Protein AF-B7PF13-F1 (afdb_monomer)

Solvent-accessible surface area (backbone atoms only — not comparable to full-atom values): 12050 Å² total; per-residue (Å²): 142,82,82,80,79,79,80,79,63,76,70,72,62,72,74,61,64,77,83,75,78,66,79,76,91,74,59,71,47,65,42,56,76,41,82,76,77,83,53,62,91,85,47,94,62,72,66,83,80,55,78,70,48,75,42,70,41,86,71,46,58,56,82,79,50,85,76,71,68,37,54,31,30,25,66,41,72,40,78,64,75,47,45,55,68,37,78,47,76,34,54,49,67,54,44,44,65,70,24,38,71,76,59,41,25,44,66,66,42,74,70,49,49,56,50,44,57,59,52,54,68,76,51,76,78,75,81,66,90,66,66,57,83,73,74,82,72,82,66,81,83,73,85,80,76,84,70,93,68,61,84,88,73,62,86,74,69,59,95,43,83,83,49,44,63,58,47,46,71,75,40,63,93,66,63,78,83,85,78,83,133

Structure (mmCIF, N/CA/C/O backbone):
data_AF-B7PF13-F1
#
_entry.id   AF-B7PF13-F1
#
loop_
_atom_site.group_PDB
_atom_site.id
_atom_site.type_symbol
_atom_site.label_atom_id
_atom_site.label_alt_id
_atom_site.label_comp_id
_atom_site.label_asym_id
_atom_site.label_entity_id
_atom_site.label_seq_id
_atom_site.pdbx_PDB_ins_code
_atom_site.Cartn_x
_atom_site.Cartn_y
_atom_site.Cartn_z
_atom_site.occupancy
_atom_site.B_iso_or_equiv
_atom_site.auth_seq_id
_atom_site.auth_comp_id
_atom_site.auth_asym_id
_atom_site.auth_atom_id
_atom_site.pdbx_PDB_model_num
ATOM 1 N N . MET A 1 1 ? -18.534 53.360 -33.737 1.00 49.47 1 MET A N 1
ATOM 2 C CA . MET A 1 1 ? -17.646 52.195 -33.521 1.00 49.47 1 MET A CA 1
ATOM 3 C C . MET A 1 1 ? -18.261 51.322 -32.445 1.00 49.47 1 MET A C 1
ATOM 5 O O . MET A 1 1 ? -18.387 51.811 -31.339 1.00 49.47 1 MET A O 1
ATOM 9 N N . LEU A 1 2 ? -18.666 50.091 -32.763 1.00 46.78 2 LEU A N 1
ATOM 10 C CA . LEU A 1 2 ? -18.921 49.003 -31.805 1.00 46.78 2 LEU A CA 1
ATOM 11 C C . LEU A 1 2 ? -18.969 47.710 -32.631 1.00 46.78 2 LEU A C 1
ATOM 13 O O . LEU A 1 2 ? -19.921 47.467 -33.372 1.00 46.78 2 LEU A O 1
ATOM 17 N N . LYS A 1 3 ? -17.881 46.932 -32.597 1.00 48.12 3 LYS A N 1
ATOM 18 C CA . LYS A 1 3 ? -17.809 45.631 -33.274 1.00 48.12 3 LYS A CA 1
ATOM 19 C C . LYS A 1 3 ? -18.682 44.658 -32.480 1.00 48.12 3 LYS A C 1
ATOM 21 O O . LYS A 1 3 ? -18.445 44.464 -31.292 1.00 48.12 3 LYS A O 1
ATOM 26 N N . ARG A 1 4 ? -19.707 44.082 -33.118 1.00 49.56 4 ARG A N 1
ATOM 27 C CA . ARG A 1 4 ? -20.547 43.038 -32.512 1.00 49.56 4 ARG A CA 1
ATOM 28 C C . ARG A 1 4 ? -19.661 41.852 -32.137 1.00 49.56 4 ARG A C 1
ATOM 30 O O . ARG A 1 4 ? -19.039 41.255 -33.011 1.00 49.56 4 ARG A O 1
ATOM 37 N N . ALA A 1 5 ? -19.612 41.529 -30.848 1.00 60.72 5 ALA A N 1
ATOM 38 C CA . ALA A 1 5 ? -19.025 40.289 -30.369 1.00 60.72 5 ALA A CA 1
ATOM 39 C C . ALA A 1 5 ? -19.866 39.123 -30.904 1.00 60.72 5 ALA A C 1
ATOM 41 O O . ALA A 1 5 ? -21.051 38.999 -30.591 1.00 60.72 5 ALA A O 1
ATOM 42 N N . THR A 1 6 ? -19.269 38.300 -31.761 1.00 60.16 6 THR A N 1
ATOM 43 C CA . THR A 1 6 ? -19.837 37.021 -32.188 1.00 60.16 6 THR A CA 1
ATOM 44 C C . THR A 1 6 ? -20.046 36.150 -30.957 1.00 60.16 6 THR A C 1
ATOM 46 O O . THR A 1 6 ? -19.092 35.843 -30.244 1.00 60.16 6 THR A O 1
ATOM 49 N N . GLN A 1 7 ? -21.299 35.782 -30.693 1.00 62.22 7 GLN A N 1
ATOM 50 C CA . GLN A 1 7 ? -21.650 34.891 -29.596 1.00 62.22 7 GLN A CA 1
ATOM 51 C C . GLN A 1 7 ? -21.026 33.522 -29.871 1.00 62.22 7 GLN A C 1
ATOM 53 O O . GLN A 1 7 ? -21.411 32.830 -30.813 1.00 62.22 7 GLN A O 1
ATOM 58 N N . VAL A 1 8 ? -20.019 33.162 -29.077 1.00 57.91 8 VAL A N 1
ATOM 59 C CA . VAL A 1 8 ? -19.410 31.833 -29.107 1.00 57.91 8 VAL A CA 1
ATOM 60 C C . VAL A 1 8 ? -20.500 30.842 -28.714 1.00 57.91 8 VAL A C 1
ATOM 62 O O . VAL A 1 8 ? -21.006 30.866 -27.594 1.00 57.91 8 VAL A O 1
ATOM 65 N N . THR A 1 9 ? -20.920 30.011 -29.660 1.00 57.12 9 THR A N 1
ATOM 66 C CA . THR A 1 9 ? -21.976 29.023 -29.444 1.00 57.12 9 THR A CA 1
ATOM 67 C C . THR A 1 9 ? -21.558 28.025 -28.352 1.00 57.12 9 THR A C 1
ATOM 69 O O . THR A 1 9 ? -20.456 27.473 -28.441 1.00 57.12 9 THR A O 1
ATOM 72 N N . PRO A 1 10 ? -22.423 27.700 -27.369 1.00 55.03 10 PRO A N 1
ATOM 73 C CA . PRO A 1 10 ? -22.109 26.766 -26.276 1.00 55.03 10 PRO A CA 1
ATOM 74 C C . PRO A 1 10 ? -21.883 25.316 -26.746 1.00 55.03 10 PRO A C 1
ATOM 76 O O . PRO A 1 10 ? -21.463 24.459 -25.972 1.00 55.03 10 PRO A O 1
ATOM 79 N N . THR A 1 11 ? -22.139 25.020 -28.022 1.00 55.25 11 THR A N 1
ATOM 80 C CA . THR A 1 11 ? -21.924 23.711 -28.650 1.00 55.25 11 THR A CA 1
ATOM 81 C C . THR A 1 11 ? -20.447 23.354 -28.816 1.00 55.25 11 THR A C 1
ATOM 83 O O . THR A 1 11 ? -20.115 22.173 -28.755 1.00 55.25 11 THR A O 1
ATOM 86 N N . LEU A 1 12 ? -19.546 24.337 -28.936 1.00 53.84 12 LEU A N 1
ATOM 87 C CA . LEU A 1 12 ? -18.101 24.078 -29.033 1.00 53.84 12 LEU A CA 1
ATOM 88 C C . LEU A 1 12 ? -17.497 23.562 -27.715 1.00 53.84 12 LEU A C 1
ATOM 90 O O . LEU A 1 12 ? -16.447 22.927 -27.732 1.00 53.84 12 LEU A O 1
ATOM 94 N N . LEU A 1 13 ? -18.178 23.771 -26.583 1.00 54.81 13 LEU A N 1
ATOM 95 C CA . LEU A 1 13 ? -17.728 23.303 -25.269 1.00 54.81 13 LEU A CA 1
ATOM 96 C C . LEU A 1 13 ? -18.164 21.862 -24.947 1.00 54.81 13 LEU A C 1
ATOM 98 O O . LEU A 1 13 ? -17.625 21.270 -24.019 1.00 54.81 13 LEU A O 1
ATOM 102 N N . ARG A 1 14 ? -19.100 21.262 -25.704 1.00 52.31 14 ARG A N 1
ATOM 103 C CA . ARG A 1 14 ? -19.572 19.878 -25.461 1.00 52.31 14 ARG A CA 1
ATOM 104 C C . ARG A 1 14 ? -18.594 18.795 -25.925 1.00 52.31 14 ARG A C 1
ATOM 106 O O . ARG A 1 14 ? -18.622 17.698 -25.383 1.00 52.31 14 ARG A O 1
ATOM 113 N N . ASN A 1 15 ? -17.725 19.114 -26.884 1.00 54.19 15 ASN A N 1
ATOM 114 C CA . ASN A 1 15 ? -16.736 18.176 -27.430 1.00 54.19 15 ASN A CA 1
ATOM 115 C C . ASN A 1 15 ? -15.358 18.301 -26.767 1.00 54.19 15 ASN A C 1
ATOM 117 O O . ASN A 1 15 ? -14.462 17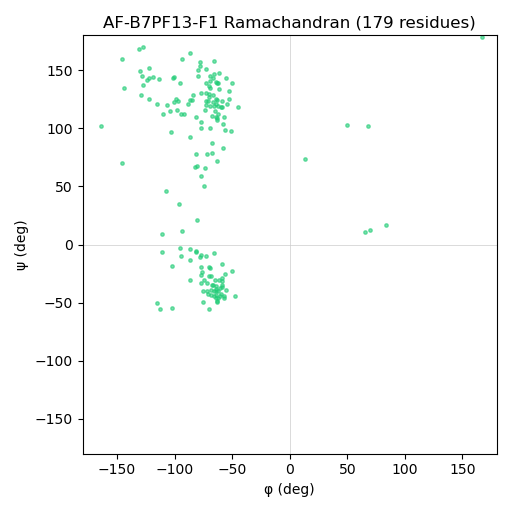.513 -27.054 1.00 54.19 15 ASN A O 1
ATOM 121 N N . LEU A 1 16 ? -15.191 19.255 -25.848 1.00 56.84 16 LEU A N 1
ATOM 122 C CA . LEU A 1 16 ? -14.051 19.301 -24.943 1.00 56.84 16 LEU A CA 1
ATOM 123 C C . LEU A 1 16 ? -14.329 18.353 -23.773 1.00 56.84 16 LEU A C 1
ATOM 125 O O . LEU A 1 16 ? -14.476 18.782 -22.631 1.00 56.84 16 LEU A O 1
ATOM 129 N N . GLN A 1 17 ? -14.394 17.044 -24.036 1.00 58.28 17 GLN A N 1
ATOM 130 C CA . GLN A 1 17 ? -13.964 16.148 -22.970 1.00 58.28 17 GLN A CA 1
ATOM 131 C C . GLN A 1 17 ? -12.511 16.538 -22.698 1.00 58.28 17 GLN A C 1
ATOM 133 O O . GLN A 1 17 ? -11.722 16.550 -23.650 1.00 58.28 17 GLN A O 1
ATOM 138 N N . PRO A 1 18 ? -12.120 16.914 -21.466 1.00 57.88 18 PRO A N 1
ATOM 139 C CA . PRO A 1 18 ? -10.703 16.957 -21.186 1.00 57.88 18 PRO A CA 1
ATOM 140 C C . PRO A 1 18 ? -10.199 15.561 -21.542 1.00 57.88 18 PRO A C 1
ATOM 142 O O . PRO A 1 18 ? -10.703 14.570 -21.009 1.00 57.88 18 PRO A O 1
ATOM 145 N N . LEU A 1 19 ? -9.247 15.475 -22.473 1.00 54.72 19 LEU A N 1
ATOM 146 C CA . LEU A 1 19 ? -8.346 14.337 -22.550 1.00 54.72 19 LEU A CA 1
ATOM 147 C C . LEU A 1 19 ? -7.664 14.295 -21.184 1.00 54.72 19 LEU A C 1
ATOM 149 O O . LEU A 1 19 ? -6.589 14.855 -20.981 1.00 54.72 19 LEU A O 1
ATOM 153 N N . ARG A 1 20 ? -8.342 13.692 -20.207 1.00 56.47 20 ARG A N 1
ATOM 154 C CA . ARG A 1 20 ? -7.759 13.243 -18.960 1.00 56.47 20 ARG A CA 1
ATOM 155 C C . ARG A 1 20 ? -6.837 12.113 -19.375 1.00 56.47 20 ARG A C 1
ATOM 157 O O . ARG A 1 20 ? -7.174 10.939 -19.293 1.00 56.47 20 ARG A O 1
ATOM 164 N N . HIS A 1 21 ? -5.676 12.495 -19.891 1.00 58.53 21 HIS A N 1
ATOM 165 C CA . HIS A 1 21 ? -4.525 11.628 -20.000 1.00 58.53 21 HIS A CA 1
ATOM 166 C C . HIS A 1 21 ? -3.987 11.480 -18.577 1.00 58.53 21 HIS A C 1
ATOM 168 O O . HIS A 1 21 ? -2.954 12.031 -18.204 1.00 58.53 21 HIS A O 1
ATOM 174 N N . GLU A 1 22 ? -4.785 10.842 -17.724 1.00 66.06 22 GLU A N 1
ATOM 175 C CA . GLU A 1 22 ? -4.298 10.411 -16.433 1.00 66.06 22 GLU A CA 1
ATOM 176 C C . GLU A 1 22 ? -3.260 9.338 -16.719 1.00 66.06 22 GLU A C 1
ATOM 178 O O . GLU A 1 22 ? -3.524 8.355 -17.411 1.00 66.06 22 GLU A O 1
ATOM 183 N N . GLN A 1 23 ? -2.048 9.566 -16.225 1.00 63.41 23 GLN A N 1
ATOM 184 C CA . GLN A 1 23 ? -1.013 8.555 -16.246 1.00 63.41 23 GLN A CA 1
ATOM 185 C C . GLN A 1 23 ? -1.550 7.323 -15.513 1.00 63.41 23 GLN A C 1
ATOM 187 O O . GLN A 1 23 ? -1.717 7.341 -14.290 1.00 63.41 23 GLN A O 1
ATOM 192 N N . VAL A 1 24 ? -1.825 6.251 -16.257 1.00 67.06 24 VAL A N 1
ATOM 193 C CA . VAL A 1 24 ? -2.187 4.971 -15.654 1.00 67.06 24 VAL A CA 1
ATOM 194 C C . VAL A 1 24 ? -0.951 4.479 -14.902 1.00 67.06 24 VAL A C 1
ATOM 196 O O . VAL A 1 24 ? 0.128 4.337 -15.477 1.00 67.06 24 VAL A O 1
ATOM 199 N N . ARG A 1 25 ? -1.073 4.302 -13.584 1.00 71.88 25 ARG A N 1
ATOM 200 C CA . ARG A 1 25 ? 0.035 3.885 -12.711 1.00 71.88 25 ARG A CA 1
ATOM 201 C C . ARG A 1 25 ? 0.241 2.374 -12.799 1.00 71.88 25 ARG A C 1
ATOM 203 O O . ARG A 1 25 ? -0.037 1.652 -11.844 1.00 71.88 25 ARG A O 1
ATOM 210 N N . THR A 1 26 ? 0.687 1.906 -13.955 1.00 86.25 26 THR A N 1
ATOM 211 C CA . THR A 1 26 ? 0.986 0.498 -14.216 1.00 86.25 26 THR A CA 1
ATOM 212 C C . THR A 1 26 ? 2.482 0.237 -14.128 1.00 86.25 26 THR A C 1
ATOM 214 O O . THR A 1 26 ? 3.302 1.090 -14.472 1.00 86.25 26 THR A O 1
ATOM 217 N N . THR A 1 27 ? 2.862 -0.937 -13.627 1.00 90.75 27 THR A N 1
ATOM 218 C CA . THR A 1 27 ? 4.266 -1.350 -13.548 1.00 90.75 27 THR A CA 1
ATOM 219 C C . THR A 1 27 ? 4.432 -2.730 -14.160 1.00 90.75 27 THR A C 1
ATOM 221 O O . THR A 1 27 ? 3.722 -3.679 -13.820 1.00 90.75 27 THR A O 1
ATOM 224 N N . VAL A 1 28 ? 5.393 -2.841 -15.073 1.00 93.31 28 VAL A N 1
ATOM 225 C CA . VAL A 1 28 ? 5.720 -4.090 -15.753 1.00 93.31 28 VAL A CA 1
ATOM 226 C C . VAL A 1 28 ? 7.179 -4.407 -15.491 1.00 93.31 28 VAL A C 1
ATOM 228 O O . VAL A 1 28 ? 8.061 -3.581 -15.735 1.00 93.31 28 VAL A O 1
ATOM 231 N N . VAL A 1 29 ? 7.427 -5.598 -14.963 1.00 94.94 29 VAL A N 1
ATOM 232 C CA . VAL A 1 29 ? 8.773 -6.107 -14.737 1.00 94.94 29 VAL A CA 1
ATOM 233 C C . VAL A 1 29 ? 9.241 -6.752 -16.032 1.00 94.94 29 VAL A C 1
ATOM 235 O O . VAL A 1 29 ? 8.582 -7.635 -16.585 1.00 94.94 29 VAL A O 1
ATOM 238 N N . VAL A 1 30 ? 10.382 -6.280 -16.528 1.00 96.06 30 VAL A N 1
ATOM 239 C CA . VAL A 1 30 ? 10.967 -6.745 -17.783 1.00 96.06 30 VAL A CA 1
ATOM 240 C C . VAL A 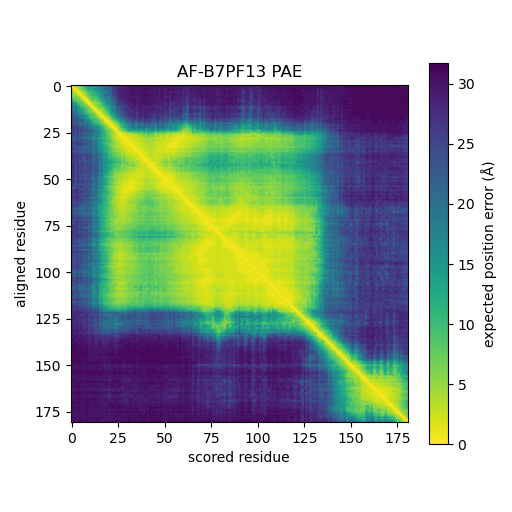1 30 ? 12.376 -7.274 -17.572 1.00 96.06 30 VAL A C 1
ATOM 242 O O . VAL A 1 30 ? 13.166 -6.715 -16.805 1.00 96.06 30 VAL A O 1
ATOM 245 N N . LYS A 1 31 ? 12.715 -8.327 -18.310 1.00 96.75 31 LYS A N 1
ATOM 246 C CA . LYS A 1 31 ? 14.068 -8.875 -18.392 1.00 96.75 31 LYS A CA 1
ATOM 247 C C . LYS A 1 31 ? 14.725 -8.407 -19.682 1.00 96.75 31 LYS A C 1
ATOM 249 O O . LYS A 1 31 ? 14.080 -8.270 -20.714 1.00 96.75 31 LYS A O 1
ATOM 254 N N . ARG A 1 32 ? 16.026 -8.121 -19.638 1.00 96.62 32 ARG A N 1
ATOM 255 C CA . ARG A 1 32 ? 16.784 -7.822 -20.863 1.00 96.62 32 ARG A CA 1
ATOM 256 C C . ARG A 1 32 ? 17.077 -9.126 -21.584 1.00 96.62 32 ARG A C 1
ATOM 258 O O . ARG A 1 32 ? 17.657 -10.017 -20.975 1.00 96.62 32 ARG A O 1
ATOM 265 N N . VAL A 1 33 ? 16.782 -9.182 -22.879 1.00 97.06 33 VAL A N 1
ATOM 266 C CA . VAL A 1 33 ? 17.117 -10.345 -23.720 1.00 97.06 33 VAL A CA 1
ATOM 267 C C . VAL A 1 33 ? 18.636 -10.521 -23.813 1.00 97.06 33 VAL A C 1
ATOM 269 O O . VAL A 1 33 ? 19.166 -11.626 -23.738 1.00 97.06 33 VAL A O 1
ATOM 272 N N . HIS A 1 34 ? 19.365 -9.409 -23.939 1.00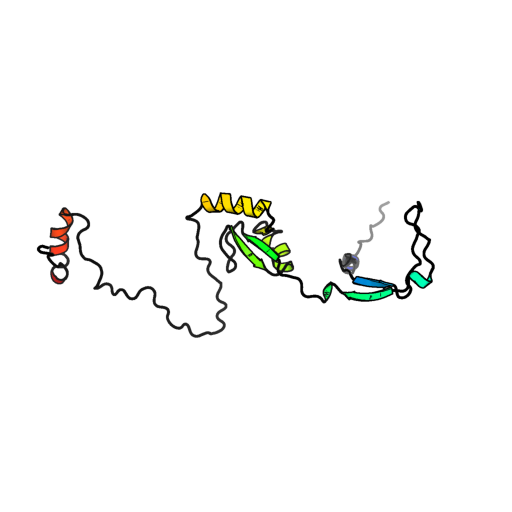 96.88 34 HIS A N 1
ATOM 273 C CA . HIS A 1 34 ? 20.822 -9.406 -24.011 1.00 96.88 34 HIS A CA 1
ATOM 274 C C . HIS A 1 34 ? 21.444 -8.814 -22.746 1.00 96.88 34 HIS A C 1
ATOM 276 O O . HIS A 1 34 ? 21.365 -7.603 -22.500 1.00 96.88 34 HIS A O 1
ATOM 282 N N . THR A 1 35 ? 22.124 -9.662 -21.975 1.00 95.00 35 THR A N 1
ATOM 283 C CA . THR A 1 35 ? 22.793 -9.272 -20.730 1.00 95.00 35 THR A CA 1
ATOM 284 C C . THR A 1 35 ? 23.969 -8.325 -21.003 1.00 95.00 35 THR A C 1
ATOM 286 O O . THR A 1 35 ? 24.835 -8.629 -21.829 1.00 95.00 35 THR A O 1
ATOM 289 N N . PRO A 1 36 ? 24.041 -7.165 -20.328 1.00 95.25 36 PRO A N 1
ATOM 290 C CA . PRO A 1 36 ? 25.184 -6.273 -20.450 1.00 95.25 36 PRO A CA 1
ATOM 291 C C . PRO A 1 36 ? 26.414 -6.842 -19.731 1.00 95.25 36 PRO A C 1
ATOM 293 O O . PRO A 1 36 ? 26.305 -7.525 -18.717 1.00 95.25 36 PRO A O 1
ATOM 296 N N . HIS A 1 37 ? 27.607 -6.501 -20.218 1.00 93.06 37 HIS A N 1
ATOM 297 C CA . HIS A 1 37 ? 28.848 -6.853 -19.529 1.00 93.06 37 HIS A CA 1
ATOM 298 C C . HIS A 1 37 ? 28.996 -6.072 -18.225 1.00 93.06 37 HIS A C 1
ATOM 300 O O . HIS A 1 37 ? 28.745 -4.865 -18.183 1.00 93.06 37 HIS A O 1
ATOM 306 N N . LEU A 1 38 ? 29.495 -6.750 -17.194 1.00 93.31 38 LEU A N 1
ATOM 307 C CA . LEU A 1 38 ? 29.725 -6.152 -15.887 1.00 93.31 38 LEU A CA 1
ATOM 308 C C . LEU A 1 38 ? 30.775 -5.027 -15.959 1.00 93.31 38 LEU A C 1
ATOM 310 O O . LEU A 1 38 ? 31.806 -5.115 -16.646 1.00 93.31 38 LEU A O 1
ATOM 314 N N . SER A 1 39 ? 30.502 -3.940 -15.240 1.00 94.19 39 SER A N 1
ATOM 315 C CA . SER A 1 39 ? 31.497 -2.915 -14.933 1.00 94.19 39 SER A CA 1
ATOM 316 C C . SER A 1 39 ? 32.403 -3.384 -13.798 1.00 94.19 39 SER A C 1
ATOM 318 O O . SER A 1 39 ? 32.012 -4.194 -12.962 1.00 94.19 39 SER A O 1
ATOM 320 N N . LYS A 1 40 ? 33.634 -2.868 -13.761 1.00 93.75 40 LYS A N 1
ATOM 321 C CA . LYS A 1 40 ? 34.533 -3.100 -12.625 1.00 93.75 40 LYS A CA 1
ATOM 322 C C . LYS A 1 40 ? 33.994 -2.352 -11.402 1.00 93.75 40 LYS A C 1
ATOM 324 O O . LYS A 1 40 ? 33.486 -1.248 -11.557 1.00 93.75 40 LYS A O 1
ATOM 329 N N . ILE A 1 41 ? 34.157 -2.923 -10.210 1.00 94.56 41 ILE A N 1
ATOM 330 C CA . ILE A 1 41 ? 33.631 -2.364 -8.949 1.00 94.56 41 ILE A CA 1
ATOM 331 C C . ILE A 1 41 ? 34.206 -0.967 -8.659 1.00 94.56 41 ILE A C 1
ATOM 333 O O . ILE A 1 41 ? 33.491 -0.084 -8.210 1.00 94.56 41 ILE A O 1
ATOM 337 N N . TRP A 1 42 ? 35.486 -0.746 -8.971 1.00 93.75 42 TRP A N 1
ATOM 338 C CA . TRP A 1 42 ? 36.170 0.534 -8.753 1.00 93.75 42 TRP A CA 1
ATOM 339 C C . TRP A 1 42 ? 35.909 1.579 -9.848 1.00 93.75 42 TRP A C 1
ATOM 341 O O . TRP A 1 42 ? 36.380 2.711 -9.746 1.00 93.75 42 TRP A O 1
ATOM 351 N N . ALA A 1 43 ? 35.214 1.217 -10.931 1.00 92.75 43 ALA A N 1
ATOM 352 C CA . ALA A 1 43 ? 34.966 2.153 -12.017 1.00 92.75 43 ALA A CA 1
ATOM 353 C C . ALA A 1 43 ? 33.968 3.229 -11.565 1.00 92.75 43 ALA A C 1
ATOM 355 O O . ALA A 1 43 ? 32.866 2.915 -11.125 1.00 92.75 43 ALA A O 1
ATOM 356 N N . LYS A 1 44 ? 34.342 4.505 -11.730 1.00 91.75 44 LYS A N 1
ATOM 357 C CA . LYS A 1 44 ? 33.500 5.657 -11.364 1.00 91.75 44 LYS A CA 1
ATOM 358 C C . LYS A 1 44 ? 32.150 5.665 -12.091 1.00 91.75 44 LYS A C 1
ATOM 360 O O . LYS A 1 44 ? 31.167 6.160 -11.552 1.00 91.75 44 LYS A O 1
ATOM 365 N N . THR A 1 45 ? 32.105 5.142 -13.314 1.00 91.81 45 THR A N 1
ATOM 366 C CA . THR A 1 45 ? 30.881 5.026 -14.109 1.00 91.81 45 THR A CA 1
ATOM 367 C C . THR A 1 45 ? 30.702 3.600 -14.626 1.00 91.81 45 THR A C 1
ATOM 369 O O . THR A 1 45 ? 31.685 2.923 -14.955 1.00 91.81 45 THR A O 1
ATOM 372 N N . PRO A 1 46 ? 29.450 3.114 -14.716 1.00 92.50 46 PRO A N 1
ATOM 373 C CA . PRO A 1 46 ? 29.175 1.821 -15.319 1.00 92.50 46 PRO A CA 1
ATOM 374 C C . PRO A 1 46 ? 29.502 1.848 -16.816 1.00 92.50 46 PRO A C 1
ATOM 376 O O . PRO A 1 46 ? 29.525 2.902 -17.457 1.00 92.50 46 PRO A O 1
ATOM 379 N N . ARG A 1 47 ? 29.733 0.668 -17.403 1.00 91.75 47 ARG A N 1
ATOM 380 C CA . ARG A 1 47 ? 29.913 0.562 -18.857 1.00 91.75 47 ARG A CA 1
ATOM 381 C C . ARG A 1 47 ? 28.638 1.016 -19.561 1.00 91.75 47 ARG A C 1
ATOM 383 O O . ARG A 1 47 ? 27.533 0.656 -19.157 1.00 91.75 47 ARG A O 1
ATOM 390 N N . THR A 1 48 ? 28.807 1.758 -20.647 1.00 93.62 48 THR A N 1
ATOM 391 C CA . THR A 1 48 ? 27.686 2.212 -21.46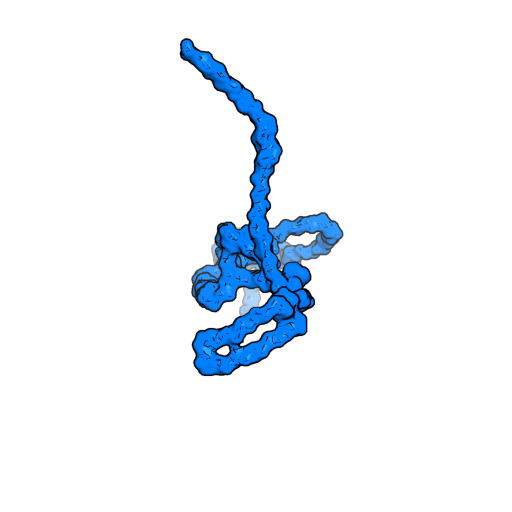4 1.00 93.62 48 THR A CA 1
ATOM 392 C C . THR A 1 48 ? 26.967 1.027 -22.102 1.00 93.62 48 THR A C 1
ATOM 394 O O . THR A 1 48 ? 27.569 0.038 -22.536 1.00 93.62 48 THR A O 1
ATOM 397 N N . LEU A 1 49 ? 25.641 1.114 -22.138 1.00 95.44 49 LEU A N 1
ATOM 398 C CA . LEU A 1 49 ? 24.808 0.109 -22.777 1.00 95.44 49 LEU A CA 1
ATOM 399 C C . LEU A 1 49 ? 24.807 0.329 -24.289 1.00 95.44 49 LEU A C 1
ATOM 401 O O . LEU A 1 49 ? 24.855 1.456 -24.771 1.00 95.44 49 LEU A O 1
ATOM 405 N N . ARG A 1 50 ? 24.753 -0.769 -25.044 1.00 95.31 50 ARG A N 1
ATOM 406 C CA . ARG A 1 50 ? 24.565 -0.733 -26.495 1.00 95.31 50 ARG A CA 1
ATOM 407 C C . ARG A 1 50 ? 23.081 -0.865 -26.816 1.00 95.31 50 ARG A C 1
ATOM 409 O O . ARG A 1 50 ? 22.341 -1.420 -26.010 1.00 95.31 50 ARG A O 1
ATOM 416 N N . SER A 1 51 ? 22.682 -0.444 -28.017 1.00 96.88 51 SER A N 1
ATOM 417 C CA . SER A 1 51 ? 21.292 -0.512 -28.504 1.00 96.88 51 SER A CA 1
ATOM 418 C C . SER A 1 51 ? 20.635 -1.885 -28.268 1.00 96.88 51 SER A C 1
ATOM 420 O O . SER A 1 51 ? 19.552 -1.951 -27.698 1.00 96.88 51 SER A O 1
ATOM 422 N N . ARG A 1 52 ? 21.347 -2.989 -28.541 1.00 95.94 52 ARG A N 1
ATOM 423 C CA . ARG A 1 52 ? 20.856 -4.360 -28.294 1.00 95.94 52 ARG A CA 1
ATOM 424 C C . ARG A 1 52 ? 20.433 -4.650 -26.842 1.00 95.94 52 ARG A C 1
ATOM 426 O O . ARG A 1 52 ? 19.634 -5.544 -26.616 1.00 95.94 52 ARG A O 1
ATOM 433 N N . HIS A 1 53 ? 20.971 -3.937 -25.848 1.00 96.88 53 HIS A N 1
ATOM 434 C CA . HIS A 1 53 ? 20.631 -4.155 -24.433 1.00 96.88 53 HIS A CA 1
ATOM 435 C C . HIS A 1 53 ? 19.317 -3.471 -24.014 1.00 96.88 53 HIS A C 1
ATOM 437 O O . HIS A 1 53 ? 18.895 -3.652 -22.874 1.00 96.88 53 HIS A O 1
ATOM 443 N N . TYR A 1 54 ? 18.700 -2.683 -24.900 1.00 96.56 54 TYR A N 1
ATOM 444 C CA . TYR A 1 54 ? 17.382 -2.070 -24.698 1.00 96.56 54 TYR A CA 1
ATOM 445 C C . TYR A 1 54 ? 16.242 -2.921 -25.277 1.00 96.56 54 TYR A C 1
ATOM 447 O O . TYR A 1 54 ? 15.115 -2.453 -25.391 1.00 96.56 54 TYR A O 1
ATOM 455 N N . ILE A 1 55 ? 16.534 -4.167 -25.658 1.00 97.56 55 ILE A N 1
ATOM 456 C CA . ILE A 1 55 ? 15.526 -5.154 -26.039 1.00 97.56 55 ILE A CA 1
ATOM 457 C C . ILE A 1 55 ? 15.091 -5.879 -24.767 1.00 97.56 55 ILE A C 1
ATOM 459 O O . ILE A 1 55 ? 15.916 -6.476 -24.063 1.00 97.56 55 ILE A O 1
ATOM 463 N N . TYR A 1 56 ? 13.798 -5.798 -24.478 1.00 97.56 56 TYR A N 1
ATOM 464 C CA . TYR A 1 56 ? 13.192 -6.301 -23.256 1.00 97.56 56 TYR A CA 1
ATOM 465 C C . TYR A 1 56 ? 12.158 -7.379 -23.564 1.00 97.56 56 TYR A C 1
ATOM 467 O O . TYR A 1 56 ? 11.436 -7.291 -24.553 1.00 97.56 56 TYR A O 1
ATOM 475 N N . GLU A 1 57 ? 12.087 -8.363 -22.682 1.00 96.88 57 GLU A N 1
ATOM 476 C CA . GLU A 1 57 ? 11.078 -9.412 -22.648 1.00 96.88 57 GLU A CA 1
ATOM 477 C C . GLU A 1 57 ? 10.224 -9.238 -21.388 1.00 96.88 57 GLU A C 1
ATOM 479 O O . GLU A 1 57 ? 10.725 -8.837 -20.330 1.00 96.88 57 GLU A O 1
ATOM 484 N N . TYR A 1 58 ? 8.925 -9.504 -21.511 1.00 95.81 58 TYR A N 1
ATOM 485 C CA . TYR A 1 58 ? 7.995 -9.420 -20.392 1.00 95.81 58 TYR A CA 1
ATOM 486 C C . TYR A 1 58 ? 8.220 -10.580 -19.432 1.00 95.81 58 TYR A C 1
ATOM 488 O O . TYR A 1 58 ? 8.136 -11.736 -19.829 1.00 95.81 58 TYR A O 1
ATOM 496 N N . ASP A 1 59 ? 8.477 -10.255 -18.169 1.00 94.25 59 ASP A N 1
ATOM 497 C CA . ASP A 1 59 ? 8.629 -11.254 -17.118 1.00 94.25 59 ASP A CA 1
ATOM 498 C C . ASP A 1 59 ? 7.361 -11.320 -16.268 1.00 94.25 59 ASP A C 1
ATOM 500 O O . ASP A 1 59 ? 6.723 -12.363 -16.156 1.00 94.25 59 ASP A O 1
ATOM 504 N N . GLU A 1 60 ? 6.937 -10.173 -15.725 1.00 92.81 60 GLU A N 1
ATOM 505 C CA . GLU A 1 60 ? 5.754 -10.098 -14.871 1.00 92.81 60 GLU A CA 1
ATOM 506 C C . GLU A 1 60 ? 4.973 -8.799 -15.079 1.00 92.81 60 GLU A C 1
ATOM 508 O O . GLU A 1 60 ? 5.527 -7.698 -15.066 1.00 92.81 60 GLU A O 1
ATOM 513 N N . VAL A 1 61 ? 3.651 -8.916 -15.189 1.00 92.44 61 VAL A N 1
ATOM 514 C CA . VAL A 1 61 ? 2.730 -7.774 -15.218 1.00 92.44 61 VAL A CA 1
ATOM 515 C C . VAL A 1 61 ? 2.043 -7.682 -13.859 1.00 92.44 61 VAL A C 1
ATOM 517 O O . VAL A 1 61 ? 1.305 -8.589 -13.470 1.00 92.44 61 VAL A O 1
ATOM 520 N N . THR A 1 62 ? 2.286 -6.602 -13.113 1.00 90.75 62 THR A N 1
ATOM 521 C CA . THR A 1 62 ? 1.806 -6.488 -11.721 1.00 90.75 62 THR A CA 1
ATOM 522 C C . THR A 1 62 ? 0.289 -6.356 -11.613 1.00 90.75 62 THR A C 1
ATOM 524 O O . THR A 1 62 ? -0.291 -6.774 -10.617 1.00 90.75 62 THR A O 1
ATOM 527 N N . GLU A 1 63 ? -0.370 -5.826 -12.642 1.00 87.44 63 GLU A N 1
ATOM 528 C CA . GLU A 1 63 ? -1.821 -5.604 -12.666 1.00 87.44 63 GLU A CA 1
ATOM 529 C C . GLU A 1 63 ? -2.633 -6.897 -12.658 1.00 87.44 63 GLU A C 1
ATOM 531 O O . GLU A 1 63 ? -3.711 -6.947 -12.071 1.00 87.44 63 GLU A O 1
ATOM 536 N N . VAL A 1 64 ? -2.113 -7.937 -13.314 1.00 89.44 64 VAL A N 1
ATOM 537 C CA . VAL A 1 64 ? -2.789 -9.234 -13.445 1.00 89.44 64 VAL A CA 1
ATOM 538 C C . VAL A 1 64 ? -2.678 -10.031 -12.145 1.00 89.44 64 VAL A C 1
ATOM 540 O O . VAL A 1 64 ? -3.528 -10.868 -11.840 1.00 89.44 64 VAL A O 1
ATOM 543 N N . LYS A 1 65 ? -1.635 -9.770 -11.349 1.00 90.38 65 LYS A N 1
ATOM 544 C CA . LYS A 1 65 ? -1.417 -10.457 -10.078 1.00 90.38 65 LYS A CA 1
ATOM 545 C C . LYS A 1 65 ? -2.472 -10.031 -9.057 1.00 90.38 65 LYS A C 1
ATOM 547 O O . LYS A 1 65 ? -2.750 -8.847 -8.859 1.00 90.38 65 LYS A O 1
ATOM 552 N N . LYS A 1 66 ? -3.036 -11.017 -8.354 1.00 92.00 66 LYS A N 1
ATOM 553 C CA . LYS A 1 66 ? -3.948 -10.766 -7.236 1.00 92.00 66 LYS A CA 1
ATOM 554 C C . LYS A 1 66 ? -3.188 -10.023 -6.139 1.00 92.00 66 LYS A C 1
ATOM 556 O O . LYS A 1 66 ? -2.167 -10.504 -5.658 1.00 92.00 66 LYS A O 1
ATOM 561 N N . LYS A 1 67 ? -3.705 -8.862 -5.745 1.00 92.88 67 LYS A N 1
ATOM 562 C CA . LYS A 1 67 ? -3.133 -8.075 -4.652 1.00 92.88 67 LYS A CA 1
ATOM 563 C C . LYS A 1 67 ? -3.428 -8.752 -3.320 1.00 92.88 67 LYS A C 1
ATOM 565 O O . LYS A 1 67 ? -4.541 -9.242 -3.106 1.00 92.88 67 LYS A O 1
ATOM 570 N N . GLU A 1 68 ? -2.431 -8.756 -2.449 1.00 95.19 68 GLU A N 1
ATOM 571 C CA . GLU A 1 68 ? -2.583 -9.208 -1.071 1.00 95.19 68 GLU A CA 1
ATOM 572 C C . GLU A 1 68 ? -3.606 -8.329 -0.339 1.00 95.19 68 GLU A C 1
ATOM 574 O O . GLU A 1 68 ? -3.765 -7.147 -0.681 1.00 95.19 68 GLU A O 1
ATOM 579 N N . PRO A 1 69 ? -4.363 -8.901 0.609 1.00 96.75 69 PRO A N 1
ATOM 580 C CA . PRO A 1 69 ? -5.297 -8.119 1.395 1.00 96.75 69 PRO A CA 1
ATOM 581 C C . PRO A 1 69 ? -4.533 -7.121 2.279 1.00 96.75 69 PRO A C 1
ATOM 583 O O . PRO A 1 69 ? -3.406 -7.365 2.701 1.00 96.75 69 PRO A O 1
ATOM 586 N N . LEU A 1 70 ? -5.144 -5.962 2.505 1.00 96.62 70 LEU A N 1
ATOM 587 C CA . LEU A 1 70 ? -4.604 -4.874 3.304 1.00 96.62 70 LEU A CA 1
ATOM 588 C C . LEU A 1 70 ? -5.206 -4.928 4.705 1.00 96.62 70 LEU A C 1
ATOM 590 O O . LEU A 1 70 ? -6.427 -4.847 4.857 1.00 96.62 70 LEU A O 1
ATOM 594 N N . ASP A 1 71 ? -4.337 -4.979 5.708 1.00 97.38 71 ASP A N 1
ATOM 595 C CA . ASP A 1 71 ? -4.743 -4.940 7.106 1.00 97.38 71 ASP A CA 1
ATOM 596 C C . ASP A 1 71 ? -4.872 -3.494 7.593 1.00 97.38 71 ASP A C 1
ATOM 598 O O . ASP A 1 71 ? -3.943 -2.678 7.509 1.00 97.38 71 ASP A O 1
ATOM 602 N N . VAL A 1 72 ? -6.052 -3.175 8.118 1.00 97.88 72 VAL A N 1
ATOM 603 C CA . VAL A 1 72 ? -6.399 -1.848 8.628 1.00 97.88 72 VAL A CA 1
ATOM 604 C C . VAL A 1 72 ? -7.005 -1.944 10.022 1.00 97.88 72 VAL A C 1
ATOM 606 O O . VAL A 1 72 ? -7.662 -2.922 10.372 1.00 97.88 72 VAL A O 1
ATOM 609 N N . ILE A 1 73 ? -6.780 -0.908 10.822 1.00 97.38 73 ILE A N 1
ATOM 610 C CA . ILE A 1 73 ? -7.362 -0.721 12.149 1.00 97.38 73 ILE A CA 1
ATOM 611 C C . ILE A 1 73 ? -8.524 0.256 12.011 1.00 97.38 73 ILE A C 1
ATOM 613 O O . ILE A 1 73 ? -8.323 1.388 11.571 1.00 97.38 73 ILE A O 1
ATOM 617 N N . LEU A 1 74 ? -9.723 -0.153 12.408 1.00 96.69 74 LEU A N 1
ATOM 618 C CA . LEU A 1 74 ? -10.895 0.719 12.370 1.00 96.69 74 LEU A CA 1
ATOM 619 C C . LEU A 1 74 ? -10.813 1.784 13.472 1.00 96.69 74 LEU A C 1
ATOM 621 O O . LEU A 1 74 ? -10.564 1.466 14.634 1.00 96.69 74 LEU A O 1
ATOM 625 N N . MET A 1 75 ? -11.023 3.049 13.115 1.00 94.75 75 MET A N 1
ATOM 626 C CA . MET A 1 75 ? -11.123 4.158 14.070 1.00 94.75 75 MET A CA 1
ATOM 627 C C . MET A 1 75 ? -12.539 4.335 14.597 1.00 94.75 75 MET A C 1
ATOM 629 O O . MET A 1 75 ? -12.702 4.751 15.740 1.00 94.75 75 MET A O 1
ATOM 633 N N . ASP A 1 76 ? -13.532 3.997 13.780 1.00 92.69 76 ASP A N 1
ATOM 634 C CA . ASP A 1 76 ? -14.952 4.085 14.097 1.00 92.69 76 ASP A CA 1
ATOM 635 C C . ASP A 1 76 ? -15.662 2.776 13.742 1.00 92.69 76 ASP A C 1
ATOM 637 O O . ASP A 1 76 ? -15.090 1.882 13.116 1.00 92.69 76 ASP A O 1
ATOM 641 N N . VAL A 1 77 ? -16.906 2.636 14.200 1.00 92.75 77 VAL A N 1
ATOM 642 C CA . VAL A 1 77 ? -17.732 1.467 13.889 1.00 92.75 77 VAL A CA 1
ATOM 643 C C . VAL A 1 77 ? -18.145 1.537 12.423 1.00 92.75 77 VAL A C 1
ATOM 645 O O . VAL A 1 77 ? -18.752 2.518 11.993 1.00 92.75 77 VAL A O 1
ATOM 648 N N . VAL A 1 78 ? -17.827 0.494 11.659 1.00 92.56 78 VAL A N 1
ATOM 649 C CA . VAL A 1 78 ? -18.158 0.408 10.232 1.00 92.56 78 VAL A CA 1
ATOM 650 C C . VAL A 1 78 ? -19.140 -0.735 10.028 1.00 92.56 78 VAL A C 1
ATOM 652 O O . VAL A 1 78 ? -18.840 -1.890 10.345 1.00 92.56 78 VAL A O 1
ATOM 655 N N . GLU A 1 79 ? -20.313 -0.404 9.489 1.00 89.62 79 GLU A N 1
ATOM 656 C CA . GLU A 1 79 ? -21.410 -1.344 9.264 1.00 89.62 79 GLU A CA 1
ATOM 657 C C . GLU A 1 79 ? -20.956 -2.582 8.484 1.00 89.62 79 GLU A C 1
ATOM 659 O O . GLU A 1 79 ? -20.377 -2.490 7.402 1.00 89.62 79 GLU A O 1
ATOM 664 N N . GLY A 1 80 ? -21.216 -3.759 9.051 1.00 87.88 80 GLY A N 1
ATOM 665 C CA . GLY A 1 80 ? -20.872 -5.045 8.455 1.00 87.88 80 GLY A CA 1
ATOM 666 C C . GLY A 1 80 ? -19.374 -5.334 8.308 1.00 87.88 80 GLY A C 1
ATOM 667 O O . GLY A 1 80 ? -19.023 -6.305 7.641 1.00 87.88 80 GLY A O 1
ATOM 668 N N . LEU A 1 81 ? -18.494 -4.524 8.905 1.00 92.19 81 LEU A N 1
ATOM 669 C CA . LEU A 1 81 ? -17.049 -4.751 8.868 1.00 92.19 81 LEU A CA 1
ATOM 670 C C . LEU A 1 81 ? -16.477 -5.030 10.259 1.00 92.19 81 LEU A C 1
ATOM 672 O O . LEU A 1 81 ? -15.775 -6.023 10.434 1.00 92.19 81 LEU A O 1
ATOM 676 N N . GLY A 1 82 ? -16.784 -4.188 11.246 1.00 92.00 82 GLY A N 1
ATOM 677 C CA . GLY A 1 82 ? -16.285 -4.384 12.605 1.00 92.00 82 GLY A CA 1
ATOM 678 C C . GLY A 1 82 ? -16.469 -3.185 13.527 1.00 92.00 82 GLY A C 1
ATOM 679 O O . GLY A 1 82 ? -16.977 -2.131 13.131 1.00 92.00 82 GLY A O 1
ATOM 680 N N . ASN A 1 83 ? -16.043 -3.372 14.776 1.00 91.75 83 ASN A N 1
ATOM 681 C CA . ASN A 1 83 ? -16.090 -2.340 15.798 1.00 91.75 83 ASN A CA 1
ATOM 682 C C . ASN A 1 83 ? -14.848 -1.451 15.770 1.00 91.75 83 ASN A C 1
ATOM 684 O O . ASN A 1 83 ? -13.802 -1.773 15.203 1.00 91.75 83 ASN A O 1
ATOM 688 N N . LYS A 1 84 ? -14.969 -0.319 16.457 1.00 92.06 84 LYS A N 1
ATOM 689 C CA . LYS A 1 84 ? -13.860 0.587 16.723 1.00 92.06 84 LYS A CA 1
ATOM 690 C C . LYS A 1 84 ? -12.683 -0.165 17.364 1.00 92.06 84 LYS A C 1
ATOM 692 O O . LYS A 1 84 ? -12.857 -0.913 18.325 1.00 92.06 84 LYS A O 1
ATOM 697 N N . TRP A 1 85 ? -11.484 0.069 16.835 1.00 94.38 85 TRP A N 1
ATOM 698 C CA . TRP A 1 85 ? -10.207 -0.564 17.192 1.00 94.38 85 TRP A CA 1
ATOM 699 C C . TRP A 1 85 ? -10.036 -2.044 16.807 1.00 94.38 85 TRP A C 1
ATOM 701 O O . TRP A 1 85 ? -9.062 -2.681 17.242 1.00 94.38 85 TRP A O 1
ATOM 711 N N . ASP A 1 86 ? -10.911 -2.604 15.973 1.00 93.88 86 ASP A N 1
ATOM 712 C CA . ASP A 1 86 ? -10.695 -3.933 15.396 1.00 93.88 86 ASP A CA 1
ATOM 713 C C . ASP A 1 86 ? -9.722 -3.893 14.212 1.00 93.88 86 ASP A C 1
ATOM 715 O O . ASP A 1 86 ? -9.593 -2.884 13.517 1.00 93.88 86 ASP A O 1
ATOM 719 N N . ILE A 1 87 ? -8.999 -5.001 14.018 1.00 96.38 87 ILE A N 1
ATOM 720 C CA . ILE A 1 87 ? -8.111 -5.202 12.868 1.00 96.38 87 ILE A CA 1
ATOM 721 C C . ILE A 1 87 ? -8.893 -6.004 11.841 1.00 96.38 87 ILE A C 1
ATOM 723 O O . ILE A 1 87 ? -9.363 -7.100 12.154 1.00 96.38 87 ILE A O 1
ATOM 727 N N . VAL A 1 88 ? -9.015 -5.469 10.631 1.00 96.31 88 VAL A N 1
ATOM 728 C CA . VAL A 1 88 ? -9.745 -6.112 9.540 1.00 96.31 88 VAL A CA 1
ATOM 729 C C . VAL A 1 88 ? -8.864 -6.186 8.302 1.00 96.31 88 VAL A C 1
ATOM 731 O O . VAL A 1 88 ? -8.185 -5.223 7.952 1.00 96.31 88 VAL A O 1
ATOM 734 N N . SER A 1 89 ? -8.904 -7.339 7.634 1.00 97.19 89 SER A N 1
ATOM 735 C CA . SER A 1 89 ? -8.199 -7.586 6.379 1.00 97.19 89 SER A CA 1
ATOM 736 C C . SER A 1 89 ? -9.162 -7.396 5.207 1.00 97.19 89 SER A C 1
ATOM 738 O O . SER A 1 89 ? -10.162 -8.109 5.091 1.00 97.19 89 SER A O 1
ATOM 740 N N . VAL A 1 90 ? -8.904 -6.403 4.354 1.00 96.62 90 VAL A N 1
ATOM 741 C CA . VAL A 1 90 ? -9.793 -6.010 3.243 1.00 96.62 90 VAL A CA 1
ATOM 742 C C . VAL A 1 90 ? -9.050 -5.961 1.913 1.00 96.62 90 VAL A C 1
ATOM 744 O O . VAL A 1 90 ? -7.828 -6.017 1.855 1.00 96.62 90 VAL A O 1
ATOM 747 N N . THR A 1 91 ? -9.766 -5.821 0.796 1.00 96.25 91 THR A N 1
ATOM 748 C CA . THR A 1 91 ? -9.085 -5.553 -0.481 1.00 96.25 91 THR A CA 1
ATOM 749 C C . THR A 1 91 ? -8.435 -4.159 -0.457 1.00 96.25 91 THR A C 1
ATOM 751 O O . THR A 1 91 ? -9.041 -3.223 0.072 1.00 96.25 91 THR A O 1
ATOM 754 N N . PRO A 1 92 ? -7.246 -3.957 -1.059 1.00 96.25 92 PRO A N 1
ATOM 755 C CA . PRO A 1 92 ? -6.553 -2.668 -0.988 1.00 96.25 92 PRO A CA 1
ATOM 756 C C . PRO A 1 92 ? -7.359 -1.493 -1.545 1.00 96.25 92 PRO A C 1
ATOM 758 O O . PRO A 1 92 ? -7.311 -0.399 -0.997 1.00 96.25 92 PRO A O 1
ATOM 761 N N . VAL A 1 93 ? -8.127 -1.710 -2.618 1.00 94.62 93 VAL A N 1
ATOM 762 C CA . VAL A 1 93 ? -8.965 -0.656 -3.213 1.00 94.62 93 VAL A CA 1
ATOM 763 C C . VAL A 1 93 ? -10.043 -0.211 -2.226 1.00 94.62 93 VAL A C 1
ATOM 765 O O . VAL A 1 93 ? -10.211 0.983 -2.001 1.00 94.62 93 VAL A O 1
ATOM 768 N N . TYR A 1 94 ? -10.727 -1.163 -1.589 1.00 96.50 94 TYR A N 1
ATOM 769 C CA . TYR A 1 94 ? -11.733 -0.864 -0.573 1.00 96.50 94 TYR A CA 1
ATOM 770 C C . TYR A 1 94 ? -11.109 -0.171 0.645 1.00 96.50 94 TYR A C 1
ATOM 772 O O . TYR A 1 94 ? -11.567 0.895 1.048 1.00 96.50 94 TYR A O 1
ATOM 780 N N . GLY A 1 95 ? -10.018 -0.725 1.182 1.00 96.94 95 GLY A N 1
ATOM 781 C CA . GLY A 1 95 ? -9.344 -0.175 2.357 1.00 96.94 95 GLY A CA 1
ATOM 782 C C . GLY A 1 95 ? -8.834 1.249 2.144 1.00 96.94 95 GLY A C 1
ATOM 783 O O . GLY A 1 95 ? -9.061 2.117 2.981 1.00 96.94 95 GLY A O 1
ATOM 784 N N . LEU A 1 96 ? -8.208 1.528 1.000 1.00 96.00 96 LEU A N 1
ATOM 785 C CA . LEU A 1 96 ? -7.697 2.862 0.691 1.00 96.00 96 LEU A CA 1
ATOM 786 C C . LEU A 1 96 ? -8.833 3.851 0.433 1.00 96.00 96 LEU A C 1
ATOM 788 O O . LEU A 1 96 ? -8.907 4.887 1.088 1.00 96.00 96 LEU A O 1
ATOM 792 N N . THR A 1 97 ? -9.717 3.540 -0.515 1.00 96.38 97 THR A N 1
ATOM 793 C CA . THR A 1 97 ? -10.710 4.499 -1.006 1.00 96.38 97 THR A CA 1
ATOM 794 C C . THR A 1 97 ? -11.854 4.713 -0.021 1.00 96.38 97 THR A C 1
ATOM 796 O O . THR A 1 97 ? -12.298 5.846 0.131 1.00 96.38 97 THR A O 1
ATOM 799 N N . GLN A 1 98 ? -12.338 3.654 0.636 1.00 96.12 98 GLN A N 1
ATOM 800 C CA . GLN A 1 98 ? -13.545 3.720 1.468 1.00 96.12 98 GLN A CA 1
ATOM 801 C C . GLN A 1 98 ? -13.271 3.788 2.968 1.00 96.12 98 GLN A C 1
ATOM 803 O O . GLN A 1 98 ? -14.167 4.189 3.700 1.00 96.12 98 GLN A O 1
ATOM 808 N N . LEU A 1 99 ? -12.077 3.416 3.442 1.00 96.88 99 LEU A N 1
ATOM 809 C CA . LEU A 1 99 ? -11.771 3.450 4.876 1.00 96.88 99 LEU A CA 1
ATOM 810 C C . LEU A 1 99 ? -10.716 4.506 5.219 1.00 96.88 99 LEU A C 1
ATOM 812 O O . LEU A 1 99 ? -10.978 5.390 6.029 1.00 96.88 99 LEU A O 1
ATOM 816 N N . ILE A 1 100 ? -9.544 4.460 4.582 1.00 97.06 100 ILE A N 1
ATOM 817 C CA . ILE A 1 100 ? -8.406 5.319 4.944 1.00 97.06 100 ILE A CA 1
ATOM 818 C C . ILE A 1 100 ? -8.601 6.759 4.469 1.00 97.06 100 ILE A C 1
ATOM 820 O O . ILE A 1 100 ? -8.444 7.685 5.257 1.00 97.06 100 ILE A O 1
ATOM 824 N N . VAL A 1 101 ? -8.959 6.967 3.198 1.00 97.38 101 VAL A N 1
ATOM 825 C CA . VAL A 1 101 ? -9.202 8.314 2.648 1.00 97.38 101 VAL A CA 1
ATOM 826 C C . VAL A 1 101 ? -10.278 9.090 3.428 1.00 97.38 101 VAL A C 1
ATOM 828 O O . VAL A 1 101 ? -10.032 10.259 3.722 1.00 97.38 101 VAL A O 1
ATOM 831 N N . PRO A 1 102 ? -11.431 8.499 3.803 1.00 96.81 102 PRO A N 1
ATOM 832 C CA . PRO A 1 102 ? -12.410 9.192 4.642 1.00 96.81 102 PRO A CA 1
ATOM 833 C C . PRO A 1 102 ? -12.034 9.258 6.131 1.00 96.81 102 PRO A C 1
ATOM 835 O O . PRO A 1 102 ? -12.708 9.962 6.876 1.00 96.81 102 PRO A O 1
ATOM 838 N N . GLY A 1 103 ? -10.985 8.556 6.574 1.00 96.19 103 GLY A N 1
ATOM 839 C CA . GLY A 1 103 ? -10.527 8.569 7.968 1.00 96.19 103 GLY A CA 1
ATOM 840 C C . GLY A 1 103 ? -11.264 7.607 8.906 1.00 96.19 103 GLY A C 1
ATOM 841 O O . GLY A 1 103 ? -11.151 7.740 10.119 1.00 96.19 103 GLY A O 1
ATOM 842 N N . LEU A 1 104 ? -11.993 6.624 8.370 1.00 96.75 104 LEU A N 1
ATOM 843 C CA . L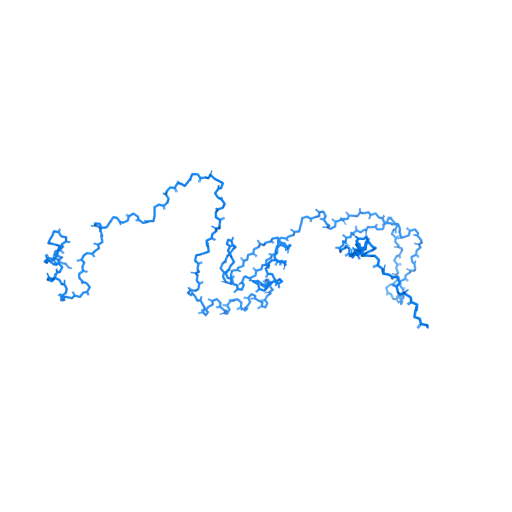EU A 1 104 ? -12.669 5.581 9.156 1.00 96.75 104 LEU A CA 1
ATOM 844 C C . LEU A 1 104 ? -11.702 4.502 9.659 1.00 96.75 104 LEU A C 1
ATOM 846 O O . LEU A 1 104 ? -12.026 3.758 10.585 1.00 96.75 104 LEU A O 1
ATOM 850 N N . ALA A 1 105 ? -10.526 4.381 9.041 1.00 97.56 105 ALA A N 1
ATOM 851 C CA . ALA A 1 105 ? -9.502 3.420 9.425 1.00 97.56 105 ALA A CA 1
ATOM 852 C C . ALA A 1 105 ? -8.086 3.959 9.208 1.00 97.56 105 ALA A C 1
ATOM 854 O O . ALA A 1 105 ? -7.855 4.856 8.396 1.00 97.56 105 ALA A O 1
ATOM 855 N N . ILE A 1 106 ? -7.124 3.347 9.895 1.00 97.62 106 ILE A N 1
ATOM 856 C CA . ILE A 1 106 ? -5.691 3.624 9.772 1.00 97.62 106 ILE A CA 1
ATOM 857 C C . ILE A 1 106 ? -4.963 2.329 9.382 1.00 97.62 106 ILE A C 1
ATOM 859 O O . ILE A 1 106 ? -5.399 1.232 9.720 1.00 97.62 106 ILE A O 1
ATOM 863 N N . TYR A 1 107 ? -3.829 2.431 8.689 1.00 98.12 107 TYR A N 1
ATOM 864 C CA . TYR A 1 107 ? -2.932 1.297 8.448 1.00 98.12 107 TYR A CA 1
ATOM 865 C C . TYR A 1 107 ? -2.488 0.592 9.736 1.00 98.12 107 TYR A C 1
ATOM 867 O O . TYR A 1 107 ? -2.160 1.244 10.734 1.00 98.12 107 TYR A O 1
ATOM 875 N N . ALA A 1 108 ? -2.355 -0.734 9.663 1.00 97.62 108 ALA A N 1
ATOM 876 C CA . ALA A 1 108 ? -1.778 -1.563 10.718 1.00 97.62 108 ALA A CA 1
ATOM 877 C C . ALA A 1 108 ? -0.232 -1.479 10.767 1.00 97.62 108 ALA A C 1
ATOM 879 O O . ALA A 1 108 ? 0.470 -2.476 10.617 1.00 97.62 108 ALA A O 1
ATOM 880 N N . THR A 1 109 ? 0.320 -0.278 10.957 1.00 97.81 109 THR A N 1
ATOM 881 C CA . THR A 1 109 ? 1.760 -0.083 11.221 1.00 97.81 109 THR A CA 1
ATOM 882 C C . THR A 1 109 ? 2.095 -0.423 12.680 1.00 97.81 109 THR A C 1
ATOM 884 O O . THR A 1 109 ? 1.207 -0.350 13.535 1.00 97.81 109 THR A O 1
ATOM 887 N N . PRO A 1 110 ? 3.359 -0.761 13.014 1.00 97.75 110 PRO A N 1
ATOM 888 C CA . PRO A 1 110 ? 3.743 -1.093 14.392 1.00 97.75 110 PRO A CA 1
ATOM 889 C C . PRO A 1 110 ? 3.391 0.013 15.399 1.00 97.75 110 PRO A C 1
ATOM 891 O O . PRO A 1 110 ? 2.883 -0.276 16.482 1.00 97.75 110 PRO A O 1
ATOM 894 N N . ASP A 1 111 ? 3.558 1.280 15.018 1.00 97.31 111 ASP A N 1
ATOM 895 C CA . ASP A 1 111 ? 3.229 2.426 15.875 1.00 97.31 111 ASP A CA 1
ATOM 896 C C . ASP A 1 111 ? 1.721 2.524 16.159 1.00 97.31 111 ASP A C 1
ATOM 898 O O . ASP A 1 111 ? 1.296 2.777 17.290 1.00 97.31 111 ASP A O 1
ATOM 902 N N . ASN A 1 112 ? 0.893 2.260 15.145 1.00 96.69 112 ASN A N 1
ATOM 903 C CA . ASN A 1 112 ? -0.563 2.302 15.270 1.00 96.69 112 ASN A CA 1
ATOM 904 C C . ASN A 1 112 ? -1.110 1.099 16.044 1.00 96.69 112 ASN A C 1
ATOM 906 O O . ASN A 1 112 ? -2.113 1.221 16.749 1.00 96.69 112 ASN A O 1
ATOM 910 N N . LEU A 1 113 ? -0.437 -0.051 15.966 1.00 96.62 113 LEU A N 1
ATOM 911 C CA . LEU A 1 113 ? -0.746 -1.209 16.803 1.00 96.62 113 LEU A CA 1
ATOM 912 C C . LEU A 1 113 ? -0.501 -0.894 18.285 1.00 96.62 113 LEU A C 1
ATOM 914 O O . LEU A 1 113 ? -1.375 -1.160 19.111 1.00 96.62 113 LEU A O 1
ATOM 918 N N . ALA A 1 114 ? 0.612 -0.233 18.616 1.00 96.25 114 ALA A N 1
ATOM 919 C CA . ALA A 1 114 ? 0.881 0.218 19.981 1.00 96.25 114 ALA A CA 1
ATOM 920 C C . ALA A 1 114 ? -0.139 1.270 20.464 1.00 96.25 114 ALA A C 1
ATOM 922 O O . ALA A 1 114 ? -0.562 1.250 21.623 1.00 96.25 114 ALA A O 1
ATOM 923 N N . LEU A 1 115 ? -0.571 2.186 19.586 1.00 93.25 115 LEU A N 1
ATOM 924 C CA . LEU A 1 115 ? -1.635 3.150 19.896 1.00 93.25 115 LEU A CA 1
ATOM 925 C C . LEU A 1 115 ? -2.962 2.443 20.204 1.00 93.25 115 LEU A C 1
ATOM 927 O O . LEU A 1 115 ? -3.615 2.752 21.202 1.00 93.25 115 LEU A O 1
ATOM 931 N N . ARG A 1 116 ? -3.339 1.468 19.374 1.00 93.75 116 ARG A N 1
ATOM 932 C CA . ARG A 1 116 ? -4.541 0.650 19.555 1.00 93.75 116 ARG A CA 1
ATOM 933 C C . ARG A 1 116 ? -4.541 -0.061 20.904 1.00 93.75 116 ARG A C 1
ATOM 935 O O . ARG A 1 116 ? -5.566 -0.058 21.580 1.00 93.75 116 ARG A O 1
ATOM 942 N N . GLU A 1 117 ? -3.427 -0.672 21.302 1.00 93.56 117 GLU A N 1
ATOM 943 C CA . GLU A 1 117 ? -3.331 -1.378 22.586 1.00 93.56 117 GLU A CA 1
ATOM 944 C C . GLU A 1 117 ? -3.603 -0.451 23.773 1.00 93.56 117 GLU A C 1
ATOM 946 O O . GLU A 1 117 ? -4.369 -0.812 24.668 1.00 93.56 117 GLU A O 1
ATOM 951 N N . LYS A 1 118 ? -3.059 0.770 23.739 1.00 92.06 118 LYS A N 1
ATOM 952 C CA . LYS A 1 118 ? -3.312 1.798 24.759 1.00 92.06 118 LYS A CA 1
ATOM 953 C C . LYS A 1 118 ? -4.787 2.200 24.791 1.00 92.06 118 LYS A C 1
ATOM 955 O O . LYS A 1 118 ? -5.403 2.201 25.852 1.00 92.06 118 LYS A O 1
ATOM 960 N N . MET A 1 119 ? -5.371 2.492 23.630 1.00 87.38 119 MET A N 1
ATOM 961 C CA . MET A 1 119 ? -6.756 2.968 23.528 1.00 87.38 119 MET A CA 1
ATOM 962 C C . MET A 1 119 ? -7.782 1.889 23.899 1.00 87.38 119 MET A C 1
ATOM 964 O O . MET A 1 119 ? -8.760 2.164 24.594 1.00 87.38 119 MET A O 1
ATOM 968 N N . LYS A 1 120 ? -7.542 0.634 23.508 1.00 82.38 120 LYS A N 1
ATOM 969 C CA . LYS A 1 120 ? -8.439 -0.495 23.803 1.00 82.38 120 LYS A CA 1
ATOM 970 C C . LYS A 1 120 ? -8.534 -0.800 25.301 1.00 82.38 120 LYS A C 1
ATOM 972 O O . LYS A 1 120 ? -9.569 -1.275 25.763 1.00 82.38 120 LYS A O 1
ATOM 977 N N . GLN A 1 121 ? -7.472 -0.539 26.064 1.00 74.44 121 GLN A N 1
ATOM 978 C CA . GLN A 1 121 ? -7.470 -0.733 27.516 1.00 74.44 121 GLN A CA 1
ATOM 979 C C . GLN A 1 121 ? -8.325 0.303 28.253 1.00 74.44 121 GLN A C 1
ATOM 981 O O . GLN A 1 121 ? -8.934 -0.044 29.265 1.00 74.44 121 GLN A O 1
ATOM 986 N N . ILE A 1 122 ? -8.390 1.533 27.734 1.00 73.56 122 ILE A N 1
ATOM 987 C CA . ILE A 1 122 ? -9.182 2.633 28.301 1.00 73.56 122 ILE A CA 1
ATOM 988 C C . ILE A 1 122 ? -10.682 2.375 28.069 1.00 73.56 122 ILE A C 1
ATOM 990 O O . ILE A 1 122 ? -11.490 2.543 28.977 1.00 73.56 122 ILE A O 1
ATOM 994 N N . ASN A 1 123 ? -11.041 1.861 26.890 1.00 66.75 123 ASN A N 1
ATOM 995 C CA . ASN A 1 123 ? -12.422 1.800 26.402 1.00 66.75 123 ASN A CA 1
ATOM 996 C C . ASN A 1 123 ? -13.031 0.382 26.404 1.00 66.75 123 ASN A C 1
ATOM 998 O O . ASN A 1 123 ? -13.648 -0.048 25.429 1.00 66.75 123 ASN A O 1
ATOM 1002 N N . LYS A 1 124 ? -12.873 -0.396 27.483 1.00 63.44 124 LYS A N 1
ATOM 1003 C CA . LYS A 1 124 ? -13.341 -1.804 27.527 1.00 63.44 124 LYS A CA 1
ATOM 1004 C C . LYS A 1 124 ? -14.853 -1.995 27.277 1.00 63.44 124 LYS A C 1
ATOM 1006 O O . LYS A 1 124 ? -15.255 -3.117 26.976 1.00 63.44 124 LYS A O 1
ATOM 1011 N N . ALA A 1 125 ? -15.664 -0.940 27.386 1.00 63.16 125 ALA A N 1
ATOM 1012 C CA . ALA A 1 125 ? -17.125 -0.984 27.295 1.00 63.16 125 ALA A CA 1
ATOM 1013 C C . ALA A 1 125 ? -17.713 -0.687 25.895 1.00 63.16 125 ALA A C 1
ATOM 1015 O O . ALA A 1 125 ? -18.895 -0.937 25.684 1.00 63.16 125 ALA A O 1
ATOM 1016 N N . ASP A 1 126 ? -16.925 -0.221 24.919 1.00 61.75 126 ASP A N 1
ATOM 1017 C CA . ASP A 1 126 ? -17.445 0.356 23.658 1.00 61.75 126 ASP A CA 1
ATOM 1018 C C . ASP A 1 126 ? -17.867 -0.680 22.590 1.00 61.75 126 ASP A C 1
ATOM 1020 O O . ASP A 1 126 ? -17.916 -0.381 21.394 1.00 61.75 126 ASP A O 1
ATOM 1024 N N . ARG A 1 127 ? -18.145 -1.933 22.969 1.00 63.38 127 ARG A N 1
ATOM 1025 C CA . ARG A 1 127 ? -18.557 -2.960 21.997 1.00 63.38 127 ARG A CA 1
ATOM 1026 C C . ARG A 1 127 ? -20.016 -2.750 21.610 1.00 63.38 127 ARG A C 1
ATOM 1028 O O . ARG A 1 127 ? -20.915 -3.095 22.370 1.00 63.38 127 ARG A O 1
ATOM 1035 N N . VAL A 1 128 ? -20.243 -2.234 20.407 1.00 61.06 128 VAL A N 1
ATOM 1036 C CA . VAL A 1 128 ? -21.582 -2.084 19.829 1.00 61.06 128 VAL A CA 1
ATOM 1037 C C . VAL A 1 128 ? -21.881 -3.296 18.933 1.00 61.06 128 VAL A C 1
ATOM 1039 O O . VAL A 1 128 ? -20.988 -3.772 18.226 1.00 61.06 128 VAL A O 1
ATOM 1042 N N . PRO A 1 129 ? -23.104 -3.855 18.950 1.00 65.25 129 PRO A N 1
ATOM 1043 C CA . PRO A 1 129 ? -23.504 -4.832 17.946 1.00 65.25 129 PRO A CA 1
ATOM 1044 C C . PRO A 1 129 ? -23.598 -4.138 16.583 1.00 65.25 129 PRO A C 1
ATOM 1046 O O . PRO A 1 129 ? -24.479 -3.315 16.344 1.00 65.25 129 PRO A O 1
ATOM 1049 N N . VAL A 1 130 ? -22.675 -4.463 15.679 1.00 59.00 130 VAL A N 1
ATOM 1050 C CA . VAL A 1 130 ? -22.712 -3.959 14.305 1.00 59.00 130 VAL A CA 1
ATOM 1051 C C . VAL A 1 130 ? -23.689 -4.811 13.511 1.00 59.00 130 VAL A C 1
ATOM 1053 O O . VAL A 1 130 ? -23.429 -5.983 13.239 1.00 59.00 130 VAL A O 1
ATOM 1056 N N . LEU A 1 131 ? -24.829 -4.230 13.144 1.00 52.12 131 LEU A N 1
ATOM 1057 C CA . LEU A 1 131 ? -25.804 -4.911 12.305 1.00 52.12 131 LEU A CA 1
ATOM 1058 C C . LEU A 1 131 ? -25.225 -5.060 10.895 1.00 52.12 131 LEU A C 1
ATOM 1060 O O . LEU A 1 131 ? -24.931 -4.080 10.213 1.00 52.12 131 LEU A O 1
ATOM 1064 N N . PHE A 1 132 ? -25.068 -6.299 10.439 1.00 52.03 132 PHE A N 1
ATOM 1065 C CA . PHE A 1 132 ? -24.875 -6.555 9.020 1.00 52.03 132 PHE A CA 1
ATOM 1066 C C . PHE A 1 132 ? -26.200 -6.257 8.327 1.00 52.03 132 PHE A C 1
ATOM 1068 O O . PHE A 1 132 ? -27.246 -6.772 8.730 1.00 52.03 132 PHE A O 1
ATOM 1075 N N . ARG A 1 133 ? -26.174 -5.460 7.256 1.00 46.56 133 ARG A N 1
ATOM 1076 C CA . ARG A 1 133 ? -27.314 -5.371 6.344 1.00 46.56 133 ARG A CA 1
ATOM 1077 C C . ARG A 1 133 ? -27.425 -6.717 5.636 1.00 46.56 133 ARG A C 1
ATOM 1079 O O . ARG A 1 133 ? -26.821 -6.916 4.585 1.00 46.56 133 ARG A O 1
ATOM 1086 N N . ILE A 1 134 ? -28.138 -7.661 6.247 1.00 51.94 134 ILE A N 1
ATOM 1087 C CA . ILE A 1 134 ? -28.436 -8.957 5.644 1.00 51.94 134 ILE A CA 1
ATOM 1088 C C . ILE A 1 134 ? -29.177 -8.640 4.346 1.00 51.94 134 ILE A C 1
ATOM 1090 O O . ILE A 1 134 ? -30.345 -8.255 4.355 1.00 51.94 134 ILE A O 1
ATOM 1094 N N . GLN A 1 135 ? -28.493 -8.747 3.207 1.00 42.28 135 GLN A N 1
ATOM 1095 C CA . GLN A 1 135 ? -29.200 -8.868 1.946 1.00 42.28 135 GLN A CA 1
ATOM 1096 C C . GLN A 1 135 ? -29.962 -10.180 2.071 1.00 42.28 135 GLN A C 1
ATOM 1098 O O . GLN A 1 135 ? -29.343 -11.242 2.125 1.00 42.28 135 GLN A O 1
ATOM 1103 N N . HIS A 1 136 ? -31.286 -10.101 2.213 1.00 41.47 136 HIS A N 1
ATOM 1104 C CA . HIS A 1 136 ? -32.174 -11.256 2.238 1.00 41.47 136 HIS A CA 1
ATOM 1105 C C . HIS A 1 136 ? -32.110 -11.979 0.884 1.00 41.47 136 HIS A C 1
ATOM 1107 O O . HIS A 1 136 ? -33.053 -11.960 0.101 1.00 41.47 136 HIS A O 1
ATOM 1113 N N . VAL A 1 137 ? -31.004 -12.658 0.588 1.00 50.38 137 VAL A N 1
ATOM 1114 C CA . VAL A 1 137 ? -30.990 -13.754 -0.371 1.00 50.38 137 VAL A CA 1
ATOM 1115 C C . VAL A 1 137 ? -31.487 -14.953 0.413 1.00 50.38 137 VAL A C 1
ATOM 1117 O O . VAL A 1 137 ? -30.689 -15.732 0.920 1.00 50.38 137 VAL A O 1
ATOM 1120 N N . SER A 1 138 ? -32.810 -14.997 0.608 1.00 43.16 138 SER A N 1
ATOM 1121 C CA . SER A 1 138 ? -33.614 -16.161 0.998 1.00 43.16 138 SER A CA 1
ATOM 1122 C C . SER A 1 138 ? -32.787 -17.361 1.496 1.00 43.16 138 SER A C 1
ATOM 1124 O O . SER A 1 138 ? -32.652 -18.385 0.823 1.00 43.16 138 SER A O 1
ATOM 1126 N N . ARG A 1 139 ? -32.238 -17.250 2.703 1.00 46.19 139 ARG A N 1
ATOM 1127 C CA . ARG A 1 139 ? -31.926 -18.413 3.525 1.00 46.19 139 ARG A CA 1
ATOM 1128 C C . ARG A 1 139 ? -32.970 -18.390 4.613 1.00 46.19 139 ARG A C 1
ATOM 1130 O O . ARG A 1 139 ? -33.133 -17.372 5.278 1.00 46.19 139 ARG A O 1
ATOM 1137 N N . LYS A 1 140 ? -33.748 -19.468 4.680 1.00 47.47 140 LYS A N 1
ATOM 1138 C CA . LYS A 1 140 ? -34.776 -19.670 5.696 1.00 47.47 140 LYS A CA 1
ATOM 1139 C C . LYS A 1 140 ? -34.170 -19.283 7.044 1.00 47.47 140 LYS A C 1
ATOM 1141 O O . LYS A 1 140 ? -33.149 -19.853 7.417 1.00 47.47 140 LYS A O 1
ATOM 1146 N N . LEU A 1 141 ? -34.759 -18.277 7.687 1.00 50.97 141 LEU A N 1
ATOM 1147 C CA . LEU A 1 141 ? -34.535 -17.974 9.093 1.00 50.97 141 LEU A CA 1
ATOM 1148 C C . LEU A 1 141 ? -34.876 -19.260 9.842 1.00 50.97 141 LEU A C 1
ATOM 1150 O O . LEU A 1 141 ? -36.045 -19.598 9.980 1.00 50.97 141 LEU A O 1
ATOM 1154 N N . SER A 1 142 ? -33.870 -20.054 10.189 1.00 55.97 142 SER A N 1
ATOM 1155 C CA . SER A 1 142 ? -34.035 -21.026 11.256 1.00 55.97 142 SER A CA 1
ATOM 1156 C C . SER A 1 142 ? -34.030 -20.215 12.539 1.00 55.97 142 SER A C 1
ATOM 1158 O O . SER A 1 142 ? -33.051 -19.528 12.824 1.00 55.97 142 SER A O 1
ATOM 1160 N N . ASP A 1 143 ? -35.165 -20.241 13.222 1.00 59.44 143 ASP A N 1
ATOM 1161 C CA . ASP A 1 143 ? -35.469 -19.527 14.452 1.00 59.44 143 ASP A CA 1
ATOM 1162 C C . ASP A 1 143 ? -34.387 -19.756 15.521 1.00 59.44 143 ASP A C 1
ATOM 1164 O O . ASP A 1 143 ? -34.392 -20.762 16.227 1.00 59.44 143 ASP A O 1
ATOM 1168 N N . GLU A 1 144 ? -33.438 -18.829 15.655 1.00 55.03 144 GLU A N 1
ATOM 1169 C CA . GLU A 1 144 ? -32.554 -18.781 16.821 1.00 55.03 144 GLU A CA 1
ATOM 1170 C C . GLU A 1 144 ? -33.256 -17.966 17.908 1.00 55.03 144 GLU A C 1
ATOM 1172 O O . GLU A 1 144 ? -33.217 -16.735 17.950 1.00 55.03 144 GLU A O 1
ATOM 1177 N N . VAL A 1 145 ? -33.983 -18.692 18.754 1.00 52.62 145 VAL A N 1
ATOM 1178 C CA . VAL A 1 145 ? -34.708 -18.173 19.911 1.00 52.62 145 VAL A CA 1
ATOM 1179 C C . VAL A 1 145 ? -33.720 -17.556 20.902 1.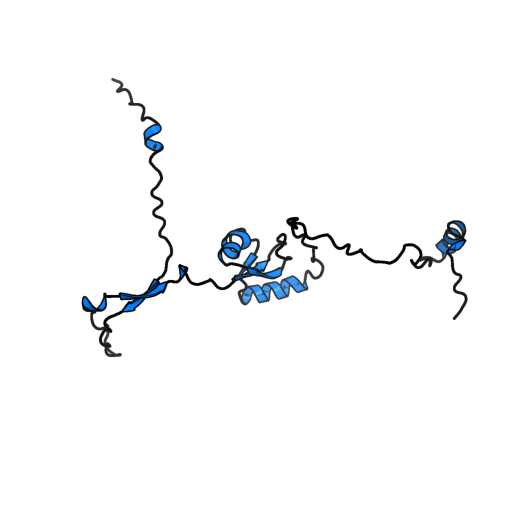00 52.62 145 VAL A C 1
ATOM 1181 O O . VAL A 1 145 ? -32.846 -18.222 21.457 1.00 52.62 145 VAL A O 1
ATOM 1184 N N . VAL A 1 146 ? -33.895 -16.259 21.148 1.00 55.19 146 VAL A N 1
ATOM 1185 C CA . VAL A 1 146 ? -33.291 -15.530 22.263 1.00 55.19 146 VAL A CA 1
ATOM 1186 C C . VAL A 1 146 ? -33.831 -16.131 23.567 1.00 55.19 146 VAL A C 1
ATOM 1188 O O . VAL A 1 146 ? -34.991 -15.932 23.906 1.00 55.19 146 VAL A O 1
ATOM 1191 N N . SER A 1 147 ? -32.978 -16.884 24.268 1.00 59.00 147 SER A N 1
ATOM 1192 C CA . SER A 1 147 ? -33.138 -17.402 25.640 1.00 59.00 147 SER A CA 1
ATOM 1193 C C . SER A 1 147 ? -34.458 -18.125 25.973 1.00 59.00 147 SER A C 1
ATOM 1195 O O . SER A 1 147 ? -35.464 -17.507 26.310 1.00 59.00 147 SER A O 1
ATOM 1197 N N . GLU A 1 148 ? -34.407 -19.458 26.026 1.00 60.94 148 GLU A N 1
ATOM 1198 C CA . GLU A 1 148 ? -35.468 -20.353 26.519 1.00 60.94 148 GLU A CA 1
ATOM 1199 C C . GLU A 1 148 ? -35.610 -20.352 28.055 1.00 60.94 148 GLU A C 1
ATOM 1201 O O . GLU A 1 148 ? -35.620 -21.411 28.687 1.00 60.94 148 GLU A O 1
ATOM 1206 N N . VAL A 1 149 ? -35.701 -19.194 28.709 1.00 59.75 149 VAL A N 1
ATOM 1207 C CA . VAL A 1 149 ? -36.180 -19.192 30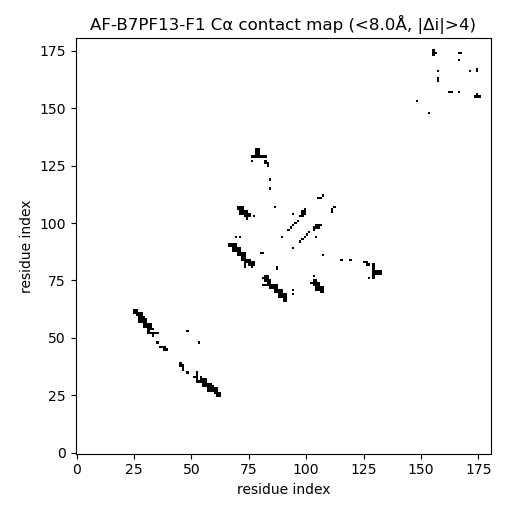.100 1.00 59.75 149 VAL A CA 1
ATOM 1208 C C . VAL A 1 149 ? -37.623 -18.707 30.079 1.00 59.75 149 VAL A C 1
ATOM 1210 O O . VAL A 1 149 ? -37.852 -17.500 30.020 1.00 59.75 149 VAL A O 1
ATOM 1213 N N . PRO A 1 150 ? -38.611 -19.629 30.077 1.00 62.19 150 PRO A N 1
ATOM 1214 C CA . PRO A 1 150 ? -40.009 -19.268 30.244 1.00 62.19 150 PRO A CA 1
ATOM 1215 C C . PRO A 1 150 ? -40.161 -18.369 31.470 1.00 62.19 150 PRO A C 1
ATOM 1217 O O . PRO A 1 150 ? -39.548 -18.641 32.507 1.00 62.19 150 PRO A O 1
ATOM 1220 N N . TYR A 1 151 ? -40.997 -17.334 31.360 1.00 56.81 151 TYR A N 1
ATOM 1221 C CA . TYR A 1 151 ? -41.264 -16.360 32.429 1.00 56.81 151 TYR A CA 1
ATOM 1222 C C . TYR A 1 151 ? -41.624 -17.006 33.779 1.00 56.81 151 TYR A C 1
ATOM 1224 O O . TYR A 1 151 ? -41.421 -16.405 34.830 1.00 56.81 151 TYR A O 1
ATOM 1232 N N . ASP A 1 152 ? -42.099 -18.248 33.756 1.00 61.56 152 ASP A N 1
ATOM 1233 C CA . ASP A 1 152 ? -42.506 -19.021 34.925 1.00 61.56 152 ASP A CA 1
ATOM 1234 C C . ASP A 1 152 ? -41.339 -19.511 35.806 1.00 61.56 152 ASP A C 1
ATOM 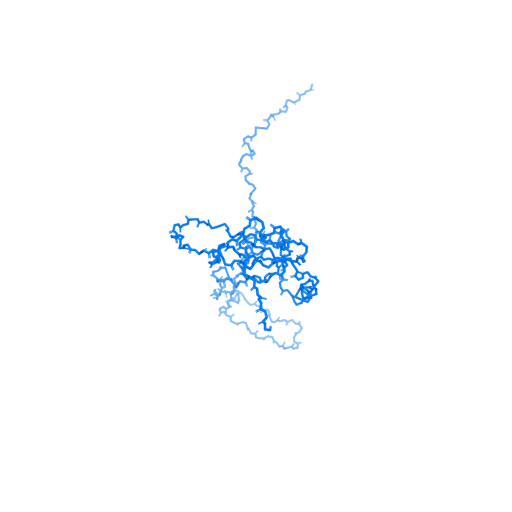1236 O O . ASP A 1 152 ? -41.585 -20.014 36.899 1.00 61.56 152 ASP A O 1
ATOM 1240 N N . LYS A 1 153 ? -40.078 -19.381 35.360 1.00 61.56 153 LYS A N 1
ATOM 1241 C CA . LYS A 1 153 ? -38.879 -19.866 36.082 1.00 61.56 153 LYS A CA 1
ATOM 1242 C C . LYS A 1 153 ? -37.973 -18.761 36.643 1.00 61.56 153 LYS A C 1
ATOM 1244 O O . LYS A 1 153 ? -36.863 -19.053 37.086 1.00 61.56 153 LYS A O 1
ATOM 1249 N N . LEU A 1 154 ? -38.399 -17.499 36.608 1.00 62.62 154 LEU A N 1
ATOM 1250 C CA . LEU A 1 154 ? -37.646 -16.399 37.219 1.00 62.62 154 LEU A CA 1
ATOM 1251 C C . LEU A 1 154 ? -37.699 -16.518 38.756 1.00 62.62 154 LEU A C 1
ATOM 1253 O O . LEU A 1 154 ? -38.771 -16.795 39.293 1.00 62.62 154 LEU A O 1
ATOM 1257 N N . PRO A 1 155 ? -36.586 -16.316 39.484 1.00 57.69 155 PRO A N 1
ATOM 1258 C CA . PRO A 1 155 ? -36.601 -16.368 40.944 1.00 57.69 155 PRO A CA 1
ATOM 1259 C C . PRO A 1 155 ? -37.476 -15.239 41.514 1.00 57.69 155 PRO A C 1
ATOM 1261 O O . PRO A 1 155 ? -37.264 -14.066 41.214 1.00 57.69 155 PRO A O 1
ATOM 1264 N N . VAL A 1 156 ? -38.461 -15.610 42.341 1.00 66.12 156 VAL A N 1
ATOM 1265 C CA . VAL A 1 156 ? -39.472 -14.723 42.961 1.00 66.12 156 VAL A CA 1
ATOM 1266 C C . VAL A 1 156 ? -39.034 -14.315 44.374 1.00 66.12 156 VAL A C 1
ATOM 1268 O O . VAL A 1 156 ? -39.832 -14.202 45.300 1.00 66.12 156 VAL A O 1
ATOM 1271 N N . GLU A 1 157 ? -37.730 -14.142 44.576 1.00 67.62 157 GLU A N 1
ATOM 1272 C CA . GLU A 1 157 ? -37.218 -13.669 45.857 1.00 67.62 157 GLU A CA 1
ATOM 1273 C C . GLU A 1 157 ? -37.283 -12.145 45.901 1.00 67.62 157 GLU A C 1
ATOM 1275 O O . GLU A 1 157 ? -36.823 -11.445 44.995 1.00 67.62 157 GLU A O 1
ATOM 1280 N N . ALA A 1 158 ? -37.876 -11.623 46.973 1.00 68.12 158 ALA A N 1
ATOM 1281 C CA . ALA A 1 158 ? -37.927 -10.193 47.201 1.00 68.12 158 ALA A CA 1
ATOM 1282 C C . ALA A 1 158 ? -36.501 -9.659 47.391 1.00 68.12 158 ALA A C 1
ATOM 1284 O O . ALA A 1 158 ? -35.801 -10.060 48.322 1.00 68.12 158 ALA A O 1
ATOM 1285 N N . LEU A 1 159 ? -36.095 -8.717 46.536 1.00 70.69 159 LEU A N 1
ATOM 1286 C CA . LEU A 1 159 ? -34.808 -8.021 46.653 1.00 70.69 159 LEU A CA 1
ATOM 1287 C C . LEU A 1 159 ? -34.677 -7.278 47.993 1.00 70.69 159 LEU A C 1
ATOM 1289 O O . LEU A 1 159 ? -33.570 -7.103 48.498 1.00 70.69 159 LEU A O 1
ATOM 1293 N N . LEU A 1 160 ? -35.806 -6.851 48.571 1.00 76.19 160 LEU A N 1
ATOM 1294 C CA . LEU A 1 160 ? -35.893 -6.161 49.855 1.00 76.19 160 LEU A CA 1
ATOM 1295 C C . LEU A 1 160 ? -36.838 -6.914 50.811 1.00 76.19 160 LEU A C 1
ATOM 1297 O O . LEU A 1 160 ? -37.897 -7.374 50.376 1.00 76.19 160 LEU A O 1
ATOM 1301 N N . PRO A 1 161 ? -36.523 -6.996 52.120 1.00 77.50 161 PRO A N 1
ATOM 1302 C CA . PRO A 1 161 ? -37.362 -7.697 53.096 1.00 77.50 161 PRO A CA 1
ATOM 1303 C C . PRO A 1 161 ? -38.791 -7.147 53.196 1.00 77.50 161 PRO A C 1
ATOM 1305 O O . PRO A 1 161 ? -39.727 -7.918 53.367 1.00 77.50 161 PRO A O 1
ATOM 1308 N N . GLU A 1 162 ? -38.959 -5.832 53.036 1.00 81.44 162 GLU A N 1
ATOM 1309 C CA . GLU A 1 162 ? -40.249 -5.130 53.135 1.00 81.44 162 GLU A CA 1
ATOM 1310 C C . GLU A 1 162 ? -41.205 -5.449 51.973 1.00 81.44 162 GLU A C 1
ATOM 1312 O O . GLU A 1 162 ? -42.414 -5.283 52.088 1.00 81.44 162 GLU A O 1
ATOM 1317 N N . GLN A 1 163 ? -40.682 -5.933 50.842 1.00 77.50 163 GLN A N 1
ATOM 1318 C CA . GLN A 1 163 ? -41.477 -6.232 49.644 1.00 77.50 163 GLN A CA 1
ATOM 1319 C C . GLN A 1 163 ? -42.076 -7.647 49.662 1.00 77.50 163 GLN A C 1
ATOM 1321 O O . GLN A 1 163 ? -42.818 -8.010 48.749 1.00 77.50 163 GLN A O 1
ATOM 1326 N N . ARG A 1 164 ? -41.763 -8.450 50.687 1.00 75.69 164 ARG A N 1
ATOM 1327 C CA . ARG A 1 164 ? -42.211 -9.846 50.808 1.00 75.69 164 ARG A CA 1
ATOM 1328 C C . ARG A 1 164 ? -43.719 -9.957 50.983 1.00 75.69 164 ARG A C 1
ATOM 1330 O O . ARG A 1 164 ? -44.341 -10.765 50.302 1.00 75.69 164 ARG A O 1
ATOM 1337 N N . ASP A 1 165 ? -44.298 -9.120 51.838 1.00 79.31 165 ASP A N 1
ATOM 1338 C CA . ASP A 1 165 ? -45.729 -9.170 52.150 1.00 79.31 165 ASP A CA 1
ATOM 1339 C C . ASP A 1 165 ? -46.573 -8.745 50.941 1.00 79.31 165 ASP A C 1
ATOM 1341 O O . ASP A 1 165 ? -47.506 -9.446 50.556 1.00 79.31 165 ASP A O 1
ATOM 1345 N N . LEU A 1 166 ? -46.158 -7.677 50.251 1.00 78.38 166 LEU A N 1
ATOM 1346 C CA . LEU A 1 166 ? -46.797 -7.211 49.016 1.00 78.38 166 LEU A CA 1
ATOM 1347 C C . LEU A 1 166 ? -46.715 -8.244 47.883 1.00 78.38 166 LEU A C 1
ATOM 1349 O O . LEU A 1 166 ? -47.683 -8.438 47.150 1.00 78.38 166 LEU A O 1
ATOM 1353 N N . LEU A 1 167 ? -45.576 -8.928 47.728 1.00 74.94 167 LEU A N 1
ATOM 1354 C CA . LEU A 1 167 ? -45.438 -10.005 46.740 1.00 74.94 167 LEU A CA 1
ATOM 1355 C C . LEU A 1 167 ? -46.361 -11.189 47.053 1.00 74.94 167 LEU A C 1
ATOM 1357 O O . LEU A 1 167 ? -46.922 -11.785 46.131 1.00 74.94 167 LEU A O 1
ATOM 1361 N N . ARG A 1 168 ? -46.560 -11.492 48.340 1.00 78.62 168 ARG A N 1
ATOM 1362 C CA . ARG A 1 168 ? -47.472 -12.542 48.808 1.00 78.62 168 ARG A CA 1
ATOM 1363 C C . ARG A 1 168 ? -48.937 -12.206 48.529 1.00 78.62 168 ARG A C 1
ATOM 1365 O O . ARG A 1 168 ? -49.704 -13.105 48.200 1.00 78.62 168 ARG A O 1
ATOM 1372 N N . GLU A 1 169 ? -49.305 -10.929 48.616 1.00 79.25 169 GLU A N 1
ATOM 1373 C CA . GLU A 1 169 ? -50.640 -10.435 48.253 1.00 79.25 169 GLU A CA 1
ATOM 1374 C C . GLU A 1 169 ? -50.886 -10.463 46.737 1.00 79.25 169 GLU A C 1
ATOM 1376 O O . GLU A 1 169 ? -51.965 -10.848 46.287 1.00 79.25 169 GLU A O 1
ATOM 1381 N N . LEU A 1 170 ? -49.891 -10.063 45.941 1.00 78.12 170 LEU A N 1
ATOM 1382 C CA . LEU A 1 170 ? -50.023 -9.923 44.487 1.00 78.12 170 LEU A CA 1
ATOM 1383 C C . LEU A 1 170 ? -49.991 -11.258 43.732 1.00 78.12 170 LEU A C 1
ATOM 1385 O O . LEU A 1 170 ? -50.629 -11.380 42.685 1.00 78.12 170 LEU A O 1
ATOM 1389 N N . ALA A 1 171 ? -49.228 -12.240 44.215 1.00 73.50 171 ALA A N 1
ATOM 1390 C CA . ALA A 1 171 ? -49.030 -13.515 43.528 1.00 73.50 171 ALA A CA 1
ATOM 1391 C C . ALA A 1 171 ? -48.882 -14.687 44.522 1.00 73.50 171 ALA A C 1
ATOM 1393 O O . ALA A 1 171 ? -47.793 -15.258 44.636 1.00 73.50 171 ALA A O 1
ATOM 1394 N N . PRO A 1 172 ? -49.965 -15.086 45.218 1.00 67.44 172 PRO A N 1
ATOM 1395 C CA . PRO A 1 172 ? -49.908 -16.085 46.290 1.00 67.44 172 PRO A CA 1
ATOM 1396 C C . PRO A 1 172 ? -49.413 -17.461 45.819 1.00 67.44 172 PRO A C 1
ATOM 1398 O O . PRO A 1 172 ? -48.735 -18.158 46.567 1.00 67.44 172 PRO A O 1
ATOM 1401 N N . ASP A 1 173 ? -49.676 -17.826 44.562 1.00 64.06 173 ASP A N 1
ATOM 1402 C CA . ASP A 1 173 ? -49.342 -19.145 44.006 1.00 64.06 173 ASP A CA 1
ATOM 1403 C C . ASP A 1 173 ? -47.856 -19.307 43.631 1.00 64.06 173 ASP A C 1
ATOM 1405 O O . ASP A 1 173 ? -47.417 -20.406 43.290 1.00 64.06 173 ASP A O 1
ATOM 1409 N N . LYS A 1 174 ? -47.077 -18.214 43.634 1.00 60.81 174 LYS A N 1
ATOM 1410 C CA . LYS A 1 174 ? -45.703 -18.175 43.093 1.00 60.81 174 LYS A CA 1
ATOM 1411 C C . LYS A 1 174 ? -44.608 -18.004 44.150 1.00 60.81 174 LYS A C 1
ATOM 1413 O O . LYS A 1 174 ? -43.430 -18.064 43.806 1.00 60.81 174 LYS A O 1
ATOM 1418 N N . VAL A 1 175 ? -44.969 -17.785 45.415 1.00 62.06 175 VAL A N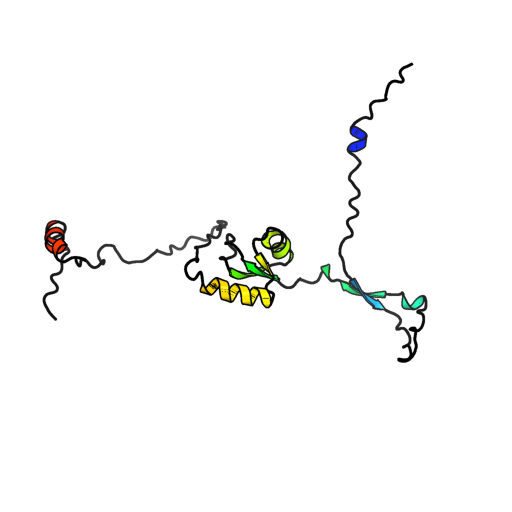 1
ATOM 1419 C CA . VAL A 1 175 ? -44.011 -17.562 46.508 1.00 62.06 175 VAL A CA 1
ATOM 1420 C C . VAL A 1 175 ? -43.671 -18.900 47.167 1.00 62.06 175 VAL A C 1
ATOM 1422 O O . VAL A 1 175 ? -44.520 -19.522 47.797 1.00 62.06 175 VAL A O 1
ATOM 1425 N N . VAL A 1 176 ? -42.423 -19.353 47.019 1.00 61.66 176 VAL A N 1
ATOM 1426 C CA . VAL A 1 176 ? -41.906 -20.536 47.720 1.00 61.66 176 VAL A CA 1
ATOM 1427 C C . VAL A 1 176 ? -41.215 -20.064 48.995 1.00 61.66 176 VAL A C 1
ATOM 1429 O O . VAL A 1 176 ? -40.176 -19.412 48.928 1.00 61.66 176 VAL A O 1
ATOM 1432 N N . ASP A 1 177 ? -41.783 -20.391 50.157 1.00 58.47 177 ASP A N 1
ATOM 1433 C CA . ASP A 1 177 ? -41.141 -20.130 51.445 1.00 58.47 177 ASP A CA 1
ATOM 1434 C C . ASP A 1 177 ? -39.924 -21.060 51.580 1.00 58.47 177 ASP A C 1
ATOM 1436 O O . ASP A 1 177 ? -40.055 -22.245 51.895 1.00 58.47 177 ASP A O 1
ATOM 1440 N N . THR A 1 178 ? -38.720 -20.548 51.318 1.00 56.41 178 THR A N 1
ATOM 1441 C CA . THR A 1 178 ? -37.466 -21.264 51.578 1.00 56.41 178 THR A CA 1
ATOM 1442 C C . THR A 1 178 ? -37.220 -21.332 53.087 1.00 56.41 178 THR A C 1
ATOM 1444 O O . THR A 1 178 ? -36.443 -20.582 53.674 1.00 56.41 178 THR A O 1
ATOM 1447 N N . ALA A 1 179 ? -37.928 -22.244 53.751 1.00 51.16 179 ALA A N 1
ATOM 1448 C CA . ALA A 1 179 ? -37.690 -22.587 55.141 1.00 51.16 179 ALA A CA 1
ATOM 1449 C C . ALA A 1 179 ? -36.451 -23.493 55.248 1.00 51.16 179 ALA A C 1
ATOM 1451 O O . ALA A 1 179 ? -36.532 -24.694 55.022 1.00 51.16 179 ALA A O 1
ATOM 1452 N N . GLY A 1 180 ? -35.319 -22.895 55.623 1.00 53.69 180 GLY A N 1
ATOM 1453 C CA . GLY A 1 180 ? -34.244 -23.539 56.384 1.00 53.69 180 GLY A CA 1
ATOM 1454 C C . GLY A 1 180 ? -33.436 -24.649 55.702 1.00 53.69 180 GLY A C 1
ATOM 1455 O O . GLY A 1 180 ? -33.802 -25.823 55.734 1.00 53.69 180 GLY A O 1
ATOM 1456 N N . SER A 1 181 ? -32.235 -24.291 55.249 1.00 35.47 181 SER A N 1
ATOM 1457 C CA . SER A 1 181 ? -30.995 -25.066 55.426 1.00 35.47 181 SER A CA 1
ATOM 1458 C C . SER A 1 181 ? -29.813 -24.107 55.436 1.00 35.47 181 SER A C 1
ATOM 1460 O O . SER A 1 181 ? -29.801 -23.208 54.566 1.00 35.47 181 SER A O 1
#

Organism: Ixodes scapularis (NCBI:txid6945)

Nearest PDB structures (foldseek):
  8oir-assembly1_BO  TM=9.335E-01  e=6.893E-08  Homo sapiens
  8oiq-assembly1_BO  TM=9.261E-01  e=6.110E-08  Sus scrofa
  7l20-assembly1_H  TM=9.317E-01  e=3.115E-07  Homo sapiens
  7nsh-assembly1_BI  TM=9.355E-01  e=3.309E-07  Sus scrofa
  6i9r-assembly1_H  TM=9.148E-01  e=3.966E-07  Homo sapiens

Mean predicted aligned error: 17.57 Å

Foldseek 3Di:
DDDDDDPDDCVVVVPPPPPPPPPDPWDFDKDFPDDDDFDDPPDPDTDDDDPSRPHIDTDDTPVVDQDFWFWKAFCADDAPAAHHRDIGTHHPVCCVPPCVVVPRIDGPDPVVNVVSVVVCVVCVPRHDPRDHPPPPPDDPPPDPDDDPDPPLPPDPDDPDPVCVVVSCVVCVPNDDPPPDD

InterPro domains:
  IPR000244 Large ribosomal subunit protein bL9 [PTHR21368] (23-127)
  IPR009027 Large ribosomal subunit protein bL9/RNase H1, N-terminal [SSF55658] (70-124)
  IPR020070 Large ribosomal subunit protein bL9, N-terminal [PF01281] (71-114)
  IPR036935 Large ribosomal subunit protein bL9, N-terminal domain superfamily [G3DSA:3.40.5.10] (71-127)

pLDDT: mean 78.34, std 18.44, range [35.47, 98.12]

Radius of gyration: 35.6 Å; Cα contacts (8 Å, |Δi|>4): 159; chains: 1; bounding box: 87×77×90 Å

Secondary structure (DSSP, 8-state):
---------GGGGSS------------EEEEESSPPPPPPTT-SSPPPPPGGGG-EEEEEETTTSPPPPEEEEESS-BTTTB-TT-EEEE-HHHIIIIIITTTSEEE--HHHHHHHHHHHHH-TT--------------------S----GGGS----SSTTHHHHHHHH-GGG-------

Sequence (181 aa):
MLKRATQVTPTLLRNLQPLRHEQVRTTVVVKRVHTPHLSKIWAKTPRTLRSRHYIYEYDEVTEVKKKEPLDVILMDVVEGLGNKWDIVSVTPVYGLTQLIVPGLAIYATPDNLALREKMKQINKADRVPVLFRIQHVSRKLSDEVVSEVPYDKLPVEALLPEQRDLLRELAPDKVVDTAGS